Protein AF-A0A7V1RHG4-F1 (afdb_monomer)

Radius of gyration: 26.97 Å; Cα contacts (8 Å, |Δi|>4): 291; chains: 1; bounding box: 39×42×122 Å

Structure (mmCIF, N/CA/C/O backbone):
data_AF-A0A7V1RHG4-F1
#
_entry.id   AF-A0A7V1RHG4-F1
#
loop_
_atom_site.group_PDB
_atom_site.id
_atom_site.type_symbol
_atom_site.label_atom_id
_atom_site.label_alt_id
_atom_site.label_comp_id
_atom_site.label_asym_id
_atom_site.label_entity_id
_atom_site.label_seq_id
_atom_site.pdbx_PDB_ins_code
_atom_site.Cartn_x
_atom_site.Cartn_y
_atom_site.Cartn_z
_atom_site.occupancy
_atom_site.B_iso_or_equiv
_atom_site.auth_seq_i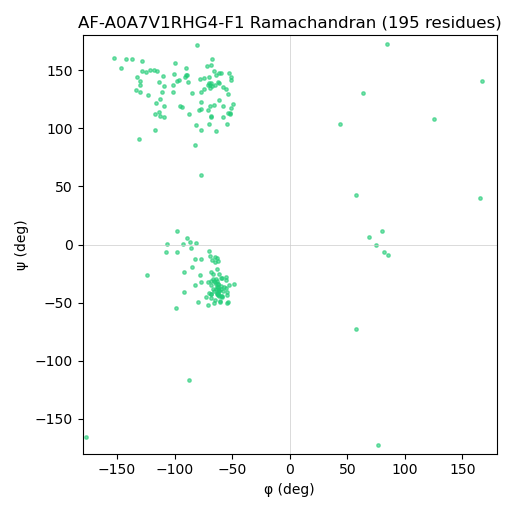d
_atom_site.auth_comp_id
_atom_site.auth_asym_id
_atom_site.auth_atom_id
_atom_site.pdbx_PDB_model_num
ATOM 1 N N . MET A 1 1 ? 8.354 -20.050 92.921 1.00 41.84 1 MET A N 1
ATOM 2 C CA . MET A 1 1 ? 8.168 -21.099 91.895 1.00 41.84 1 MET A CA 1
ATOM 3 C C . MET A 1 1 ? 6.794 -20.861 91.284 1.00 41.84 1 MET A C 1
ATOM 5 O O . MET A 1 1 ? 5.842 -20.834 92.046 1.00 41.84 1 MET A O 1
ATOM 9 N N . GLY A 1 2 ? 6.703 -20.572 89.984 1.00 39.41 2 GLY A N 1
ATOM 10 C CA . GLY A 1 2 ? 5.435 -20.262 89.300 1.00 39.41 2 GLY A CA 1
ATOM 11 C C . GLY A 1 2 ? 5.477 -18.928 88.554 1.00 39.41 2 GLY A C 1
ATOM 12 O O . GLY A 1 2 ? 5.528 -17.870 89.168 1.00 39.41 2 GLY A O 1
ATOM 13 N N . ARG A 1 3 ? 5.521 -19.017 87.226 1.00 34.25 3 ARG A N 1
ATOM 14 C CA . ARG A 1 3 ? 5.658 -17.955 86.223 1.00 34.25 3 ARG A CA 1
ATOM 15 C C . ARG A 1 3 ? 4.318 -17.822 85.472 1.00 34.25 3 ARG A C 1
ATOM 17 O O . ARG A 1 3 ? 3.744 -18.858 85.177 1.00 34.25 3 ARG A O 1
ATOM 24 N N . VAL A 1 4 ? 3.979 -16.577 85.102 1.00 38.91 4 VAL A N 1
ATOM 25 C CA . VAL A 1 4 ? 3.296 -16.091 83.869 1.00 38.91 4 VAL A CA 1
ATOM 26 C C . VAL A 1 4 ? 1.844 -16.549 83.604 1.00 38.91 4 VAL A C 1
ATOM 28 O O . VAL A 1 4 ? 1.560 -17.735 83.622 1.00 38.91 4 VAL A O 1
ATOM 31 N N . GLU A 1 5 ? 0.937 -15.602 83.302 1.00 36.09 5 GLU A N 1
ATOM 32 C CA . GLU A 1 5 ? 0.232 -15.449 81.999 1.00 36.09 5 GLU A CA 1
ATOM 33 C C . GLU A 1 5 ? -0.968 -14.483 82.067 1.00 36.09 5 GLU A C 1
ATOM 35 O O . GLU A 1 5 ? -1.697 -14.448 83.053 1.00 36.09 5 GLU A O 1
ATOM 40 N N . GLY A 1 6 ? -1.149 -13.665 81.015 1.00 33.62 6 GLY A N 1
ATOM 41 C CA . GLY A 1 6 ? -2.275 -12.722 80.926 1.00 33.62 6 GLY A CA 1
ATOM 42 C C . GLY A 1 6 ? -2.221 -11.602 79.871 1.00 33.62 6 GLY A C 1
ATOM 43 O O . GLY A 1 6 ? -2.577 -10.477 80.184 1.00 33.62 6 GLY A O 1
ATOM 44 N N . ILE A 1 7 ? -1.737 -11.901 78.660 1.00 38.59 7 ILE A N 1
ATOM 45 C CA . ILE A 1 7 ? -2.264 -11.478 77.340 1.00 38.59 7 ILE A CA 1
ATOM 46 C C . ILE A 1 7 ? -2.714 -10.003 77.149 1.00 38.59 7 ILE A C 1
ATOM 48 O O . ILE A 1 7 ? -3.848 -9.637 77.444 1.00 38.59 7 ILE A O 1
ATOM 52 N N . TRP A 1 8 ? -1.880 -9.208 76.462 1.00 34.88 8 TRP A N 1
ATOM 53 C CA . TRP A 1 8 ? -2.328 -8.073 75.638 1.00 34.88 8 TRP A CA 1
ATOM 54 C C . TRP A 1 8 ? -2.450 -8.542 74.184 1.00 34.88 8 TRP A C 1
ATOM 56 O O . TRP A 1 8 ? -1.470 -8.985 73.585 1.00 34.88 8 TRP A O 1
ATOM 66 N N . GLY A 1 9 ? -3.659 -8.471 73.625 1.00 31.42 9 GLY A N 1
ATOM 67 C CA . GLY A 1 9 ? -3.929 -8.780 72.222 1.00 31.42 9 GLY A CA 1
ATOM 68 C C . GLY A 1 9 ? -3.489 -7.639 71.305 1.00 31.42 9 GLY A C 1
ATOM 69 O O . GLY A 1 9 ? -3.956 -6.512 71.449 1.00 31.42 9 GLY A O 1
ATOM 70 N N . ALA A 1 10 ? -2.615 -7.937 70.344 1.00 35.78 10 ALA A N 1
ATOM 71 C CA . ALA A 1 10 ? -2.318 -7.057 69.220 1.00 35.78 10 ALA A CA 1
ATOM 72 C C . ALA A 1 10 ? -3.207 -7.447 68.029 1.00 35.78 10 ALA A C 1
ATOM 74 O O . ALA A 1 10 ? -3.130 -8.567 67.525 1.00 35.78 10 ALA A O 1
ATOM 75 N N . ALA A 1 11 ? -4.057 -6.523 67.584 1.00 36.50 11 ALA A N 1
ATOM 76 C CA . ALA A 1 11 ? -4.809 -6.652 66.343 1.00 36.50 11 ALA A CA 1
ATOM 77 C C . ALA A 1 11 ? -3.881 -6.357 65.154 1.00 36.50 11 ALA A C 1
ATOM 79 O O . ALA A 1 11 ? -3.382 -5.241 65.010 1.00 36.50 11 ALA A O 1
ATOM 80 N N . ALA A 1 12 ? -3.648 -7.352 64.298 1.00 37.41 12 ALA A N 1
ATOM 81 C CA . ALA A 1 12 ? -2.968 -7.165 63.023 1.00 37.41 12 ALA A CA 1
ATOM 82 C C . ALA A 1 12 ? -4.000 -6.791 61.948 1.00 37.41 12 ALA A C 1
ATOM 84 O O . ALA A 1 12 ? -4.838 -7.606 61.566 1.00 37.41 12 ALA A O 1
ATOM 85 N N . VAL A 1 13 ? -3.933 -5.556 61.450 1.00 39.78 13 VAL A N 1
ATOM 86 C CA . VAL A 1 13 ? -4.632 -5.146 60.227 1.00 39.78 13 VAL A CA 1
ATOM 87 C C . VAL A 1 13 ? -3.783 -5.603 59.044 1.00 39.78 13 VAL A C 1
ATOM 89 O O . VAL A 1 13 ? -2.762 -4.997 58.726 1.00 39.78 13 VAL A O 1
ATOM 92 N N . LEU A 1 14 ? -4.191 -6.695 58.398 1.00 41.19 14 LEU A N 1
ATOM 93 C CA . LEU A 1 14 ? -3.640 -7.110 57.111 1.00 41.19 14 LEU A CA 1
ATOM 94 C C . LEU A 1 14 ? -4.253 -6.233 56.014 1.00 41.19 14 LEU A C 1
ATOM 96 O O . LEU A 1 14 ? -5.375 -6.458 55.566 1.00 41.19 14 LEU A O 1
ATOM 100 N N . GLY A 1 15 ? -3.508 -5.212 55.595 1.00 35.25 15 GLY A N 1
ATOM 101 C CA . GLY A 1 15 ? -3.798 -4.468 54.376 1.00 35.25 15 GLY A CA 1
ATOM 102 C C . GLY A 1 15 ? -3.563 -5.360 53.160 1.00 35.25 15 GLY A C 1
ATOM 103 O O . GLY A 1 15 ? -2.423 -5.703 52.849 1.00 35.25 15 GLY A O 1
ATOM 104 N N . ALA A 1 16 ? -4.635 -5.740 52.468 1.00 44.78 16 ALA A N 1
ATOM 105 C CA . ALA A 1 16 ? -4.535 -6.364 51.159 1.00 44.78 16 ALA A CA 1
ATOM 106 C C . ALA A 1 16 ? -4.064 -5.307 50.149 1.00 44.78 16 ALA A C 1
ATOM 108 O O . ALA A 1 16 ? -4.826 -4.436 49.731 1.00 44.78 16 ALA A O 1
ATOM 109 N N . VAL A 1 17 ? -2.788 -5.372 49.772 1.00 42.25 17 VAL A N 1
ATOM 110 C CA . VAL A 1 17 ? -2.271 -4.650 48.610 1.00 42.25 17 VAL A CA 1
ATOM 111 C C . VAL A 1 17 ? -2.898 -5.302 47.383 1.00 42.25 17 VAL A C 1
ATOM 113 O O . VAL A 1 17 ? -2.588 -6.447 47.055 1.00 42.25 17 VAL A O 1
ATOM 116 N N . ALA A 1 18 ? -3.807 -4.589 46.718 1.00 43.75 18 ALA A N 1
ATOM 117 C CA . ALA A 1 18 ? -4.283 -4.975 45.401 1.00 43.75 18 ALA A CA 1
ATOM 118 C C . ALA A 1 18 ? -3.091 -4.911 44.437 1.00 43.75 18 ALA A C 1
ATOM 120 O O . ALA A 1 18 ? -2.701 -3.840 43.972 1.00 43.75 18 ALA A O 1
ATOM 121 N N . ALA A 1 19 ? -2.471 -6.066 44.189 1.00 46.62 19 ALA A N 1
ATOM 122 C CA . ALA A 1 19 ? -1.502 -6.223 43.123 1.00 46.62 19 ALA A CA 1
ATOM 123 C C . ALA A 1 19 ? -2.196 -5.842 41.812 1.00 46.62 19 ALA A C 1
ATOM 125 O O . ALA A 1 19 ? -3.221 -6.423 41.448 1.00 46.62 19 ALA A O 1
ATOM 126 N N . GLY A 1 20 ? -1.658 -4.813 41.157 1.00 38.66 20 GLY A N 1
ATOM 127 C CA . GLY A 1 20 ? -2.154 -4.300 39.894 1.00 38.66 20 GLY A CA 1
ATOM 128 C C . GLY A 1 20 ? -2.347 -5.437 38.903 1.00 38.66 20 GLY A C 1
ATOM 129 O O . GLY A 1 20 ? -1.404 -6.158 38.574 1.00 38.66 20 GLY A O 1
ATOM 130 N N . GLY A 1 21 ? -3.585 -5.588 38.436 1.00 37.16 21 GLY A N 1
ATOM 131 C CA . GLY A 1 21 ? -3.875 -6.424 37.289 1.00 37.16 21 GLY A CA 1
ATOM 132 C C . GLY A 1 21 ? -3.060 -5.897 36.120 1.00 37.16 21 GLY A C 1
ATOM 133 O O . GLY A 1 21 ? -3.322 -4.807 35.612 1.00 37.16 21 GLY A O 1
ATOM 134 N N . VAL A 1 22 ? -2.056 -6.667 35.708 1.00 43.53 22 VAL A N 1
ATOM 135 C CA . VAL A 1 22 ? -1.475 -6.549 34.376 1.00 43.53 22 VAL A CA 1
ATOM 136 C C . VAL A 1 22 ? -2.664 -6.628 33.431 1.00 43.53 22 VAL A C 1
ATOM 138 O O . VAL A 1 22 ? -3.355 -7.647 33.407 1.00 43.53 22 VAL A O 1
ATOM 141 N N . ALA A 1 23 ? -2.966 -5.529 32.738 1.00 45.75 23 ALA A N 1
ATOM 142 C CA . ALA A 1 23 ? -3.997 -5.518 31.719 1.00 45.75 23 ALA A CA 1
ATOM 143 C C . ALA A 1 23 ? -3.649 -6.639 30.741 1.00 45.75 23 ALA A C 1
ATOM 145 O O . ALA A 1 23 ? -2.693 -6.520 29.973 1.00 45.75 23 ALA A O 1
ATOM 146 N N . ALA A 1 24 ? -4.375 -7.756 30.828 1.00 47.25 24 ALA A N 1
ATOM 147 C CA . ALA A 1 24 ? -4.327 -8.798 29.826 1.00 47.25 24 ALA A CA 1
ATOM 148 C C . ALA A 1 24 ? -4.572 -8.078 28.503 1.00 47.25 24 ALA A C 1
ATOM 150 O O . ALA A 1 24 ? -5.625 -7.458 28.329 1.00 47.25 24 ALA A O 1
ATOM 151 N N . GLY A 1 25 ? -3.545 -8.031 27.648 1.00 50.19 25 GLY A N 1
ATOM 152 C CA . GLY A 1 25 ? -3.617 -7.303 26.391 1.00 50.19 25 GLY A CA 1
ATOM 153 C C . GLY A 1 25 ? -4.879 -7.758 25.681 1.00 50.19 25 GLY A C 1
ATOM 154 O O . GLY A 1 25 ? -5.025 -8.953 25.430 1.00 50.19 25 GLY A O 1
ATOM 155 N N . ARG A 1 26 ? -5.828 -6.839 25.456 1.00 62.81 26 ARG A N 1
ATOM 156 C CA . ARG A 1 26 ? -7.057 -7.170 24.735 1.00 62.81 26 ARG A CA 1
ATOM 157 C C . ARG A 1 26 ? -6.628 -7.796 23.417 1.00 62.81 26 ARG A C 1
ATOM 159 O O . ARG A 1 26 ? -5.981 -7.135 22.607 1.00 62.81 26 ARG A O 1
ATOM 166 N N . GLN A 1 27 ? -6.926 -9.080 23.264 1.00 76.44 27 GLN A N 1
ATOM 167 C CA . GLN A 1 27 ? -6.668 -9.793 22.030 1.00 76.44 27 GLN A CA 1
ATOM 168 C C . GLN A 1 27 ? -7.424 -9.074 20.911 1.00 76.44 27 GLN A C 1
ATOM 170 O O . GLN A 1 27 ? -8.569 -8.656 21.101 1.00 76.44 27 GLN A O 1
ATOM 175 N N . GLU A 1 28 ? -6.755 -8.880 19.777 1.00 88.44 28 GLU A N 1
ATOM 176 C CA . GLU A 1 28 ? -7.368 -8.276 18.600 1.00 88.44 28 GLU A CA 1
ATOM 177 C C . GLU A 1 28 ? -8.632 -9.057 18.207 1.00 88.44 28 GLU A C 1
ATOM 179 O O . GLU A 1 28 ? -8.627 -10.291 18.179 1.00 88.44 28 GLU A O 1
ATOM 184 N N . LEU A 1 29 ? -9.723 -8.339 17.921 1.00 92.81 29 LEU A N 1
ATOM 185 C CA . LEU A 1 29 ? -10.954 -8.959 17.438 1.00 92.81 29 LEU A CA 1
ATOM 186 C C . LEU A 1 29 ? -10.712 -9.586 16.052 1.00 92.81 29 LEU A C 1
ATOM 188 O O . LEU A 1 29 ? -10.121 -8.923 15.192 1.00 92.81 29 LEU A O 1
ATOM 192 N N . PRO A 1 30 ? -11.218 -10.807 15.785 1.00 94.00 30 PRO A N 1
ATOM 193 C CA . PRO A 1 30 ? -11.166 -11.397 14.448 1.00 94.00 30 PRO A CA 1
ATOM 194 C C . PRO A 1 30 ? -11.710 -10.439 13.381 1.00 94.00 30 PRO A C 1
ATOM 196 O O . PRO A 1 30 ? -12.659 -9.692 13.646 1.00 94.00 30 PRO A O 1
ATOM 199 N N . LEU A 1 31 ? -11.122 -10.450 12.180 1.00 94.38 31 LEU A N 1
ATOM 200 C CA . LEU A 1 31 ? -11.499 -9.542 11.087 1.00 94.38 31 LEU A CA 1
ATOM 201 C C . LEU A 1 31 ? -12.999 -9.612 10.779 1.00 94.38 31 LEU A C 1
ATOM 203 O O . LEU A 1 31 ? -13.648 -8.581 10.622 1.00 94.38 31 LEU A O 1
ATOM 207 N N . GLU A 1 32 ? -13.575 -10.808 10.788 1.00 94.94 32 GLU A N 1
ATOM 208 C CA . GLU A 1 32 ? -14.990 -11.050 10.506 1.00 94.94 32 GLU A CA 1
ATOM 209 C C . GLU A 1 32 ? -15.886 -10.344 11.528 1.00 94.94 32 GLU A C 1
ATOM 211 O O . GLU A 1 32 ? -16.903 -9.756 11.165 1.00 94.94 32 GLU A O 1
ATOM 216 N N . ARG A 1 33 ? -15.487 -10.339 12.810 1.00 94.25 33 ARG A N 1
ATOM 217 C CA . ARG A 1 33 ? -16.195 -9.608 13.873 1.00 94.25 33 ARG A CA 1
ATOM 218 C C . ARG A 1 33 ? -16.033 -8.104 13.710 1.00 94.25 33 ARG A C 1
ATOM 220 O O . ARG A 1 33 ? -17.015 -7.383 13.862 1.00 94.25 33 ARG A O 1
ATOM 227 N N . ARG A 1 34 ? -14.829 -7.629 13.368 1.00 93.69 34 ARG A N 1
ATOM 228 C CA . ARG A 1 34 ? -14.591 -6.200 13.100 1.00 93.69 34 ARG A CA 1
ATOM 229 C C . ARG A 1 34 ? -15.458 -5.696 11.951 1.00 93.69 34 ARG A C 1
ATOM 231 O O . ARG A 1 34 ? -15.989 -4.601 12.055 1.00 93.69 34 ARG A O 1
ATOM 238 N N . ILE A 1 35 ? -15.655 -6.499 10.906 1.00 92.56 35 ILE A N 1
ATOM 239 C CA . ILE A 1 35 ? -16.539 -6.172 9.780 1.00 92.56 35 ILE A CA 1
ATOM 240 C C . ILE A 1 35 ? -18.015 -6.230 10.201 1.00 92.56 35 ILE A C 1
ATOM 242 O O . ILE A 1 35 ? -18.745 -5.265 9.985 1.00 92.56 35 ILE A O 1
ATOM 246 N N . ALA A 1 36 ? -18.455 -7.332 10.814 1.00 91.50 36 ALA A N 1
ATOM 247 C CA . ALA A 1 36 ? -19.866 -7.569 11.131 1.00 91.50 36 ALA A CA 1
ATOM 248 C C . ALA A 1 36 ? -20.436 -6.612 12.188 1.00 91.50 36 ALA A C 1
ATOM 250 O O . ALA A 1 36 ? -21.629 -6.324 12.178 1.00 91.50 36 ALA A O 1
ATOM 251 N N . GLU A 1 37 ? -19.604 -6.126 13.109 1.00 89.62 37 GLU A N 1
ATOM 252 C CA . GLU A 1 37 ? -20.032 -5.220 14.180 1.00 89.62 37 GLU A CA 1
ATOM 253 C C . GLU A 1 37 ? -19.964 -3.730 13.807 1.00 89.62 37 GLU A C 1
ATOM 255 O O . GLU A 1 37 ? -20.177 -2.876 14.671 1.00 89.62 37 GLU A O 1
ATOM 260 N N . ARG A 1 38 ? -19.644 -3.380 12.555 1.00 85.19 38 ARG A N 1
ATOM 261 C CA . ARG A 1 38 ? -19.645 -1.976 12.121 1.00 85.19 38 ARG A CA 1
ATOM 262 C C . ARG A 1 38 ? -21.061 -1.423 12.070 1.00 85.19 38 ARG A C 1
ATOM 264 O O . ARG A 1 38 ? -21.984 -2.058 11.567 1.00 85.19 38 ARG A O 1
ATOM 271 N N . THR A 1 39 ? -21.214 -0.197 12.554 1.00 82.62 39 THR A N 1
ATOM 272 C CA . THR A 1 39 ? -22.473 0.550 12.506 1.00 82.62 39 THR A CA 1
ATOM 273 C C . THR A 1 39 ? -22.457 1.559 11.364 1.00 82.62 39 THR A C 1
ATOM 275 O O . THR A 1 39 ? -21.414 2.133 11.060 1.00 82.62 39 THR A O 1
ATOM 278 N N . PHE A 1 40 ? -23.614 1.805 10.748 1.00 80.31 40 PHE A N 1
ATOM 279 C CA . PHE A 1 40 ? -23.769 2.857 9.742 1.00 80.31 40 PHE A CA 1
ATOM 280 C C . PHE A 1 40 ? -24.201 4.191 10.388 1.00 80.31 40 PHE A C 1
ATOM 282 O O . PHE A 1 40 ? -25.004 4.167 11.323 1.00 80.31 40 PHE A O 1
ATOM 289 N N . PRO A 1 41 ? -23.728 5.346 9.879 1.00 86.19 41 PRO A N 1
ATOM 290 C CA . PRO A 1 41 ? -22.774 5.482 8.779 1.00 86.19 41 PRO A CA 1
ATOM 291 C C . PRO A 1 41 ? -21.351 5.118 9.216 1.00 86.19 41 PRO A C 1
ATOM 293 O O . PRO A 1 41 ? -20.937 5.430 10.328 1.00 86.19 41 PRO A O 1
ATOM 296 N N . SER A 1 42 ? -20.609 4.483 8.312 1.00 89.56 42 SER A N 1
ATOM 297 C CA . SER A 1 42 ? -19.213 4.130 8.541 1.00 89.56 42 SER A CA 1
ATOM 298 C C . SER A 1 42 ? -18.296 5.115 7.824 1.00 89.56 42 SER A C 1
ATOM 300 O O . SER A 1 42 ? -18.568 5.496 6.684 1.00 89.56 42 SER A O 1
ATOM 302 N N . VAL A 1 43 ? -17.224 5.540 8.490 1.00 91.94 43 VAL A N 1
ATOM 303 C CA . VAL A 1 43 ? -16.336 6.600 7.988 1.00 91.94 43 VAL A CA 1
ATOM 304 C C . VAL A 1 43 ? -15.001 5.997 7.567 1.00 91.94 43 VAL A C 1
ATOM 306 O O . VAL A 1 43 ? -14.447 5.155 8.279 1.00 91.94 43 VAL A O 1
ATOM 309 N N . PHE A 1 44 ? -14.474 6.421 6.416 1.00 94.19 44 PHE A N 1
ATOM 310 C CA . PHE A 1 44 ? -13.192 5.944 5.901 1.00 94.19 44 PHE A CA 1
ATOM 311 C C . PHE A 1 44 ? -12.181 7.070 5.686 1.00 94.19 44 PHE A C 1
ATOM 313 O O . PHE A 1 44 ? -12.557 8.202 5.388 1.00 94.19 44 PHE A O 1
ATOM 320 N N . GLN A 1 45 ? -10.898 6.735 5.824 1.00 95.12 45 GLN A N 1
ATOM 321 C CA . GLN A 1 45 ?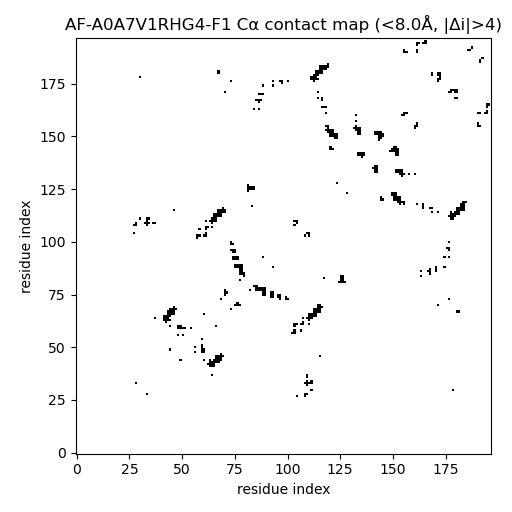 -9.782 7.570 5.386 1.00 95.12 45 GLN A CA 1
ATOM 322 C C . GLN A 1 45 ? -9.234 7.040 4.061 1.00 95.12 45 GLN A C 1
ATOM 324 O O . GLN A 1 45 ? -8.932 5.849 3.945 1.00 95.12 45 GLN A O 1
ATOM 329 N N . ALA A 1 46 ? -9.062 7.939 3.094 1.00 93.69 46 ALA A N 1
ATOM 330 C CA . ALA A 1 46 ? -8.617 7.615 1.748 1.00 93.69 46 ALA A CA 1
ATOM 331 C C . ALA A 1 46 ? -7.274 8.270 1.434 1.00 93.69 46 ALA A C 1
ATOM 333 O O . ALA A 1 46 ? -7.2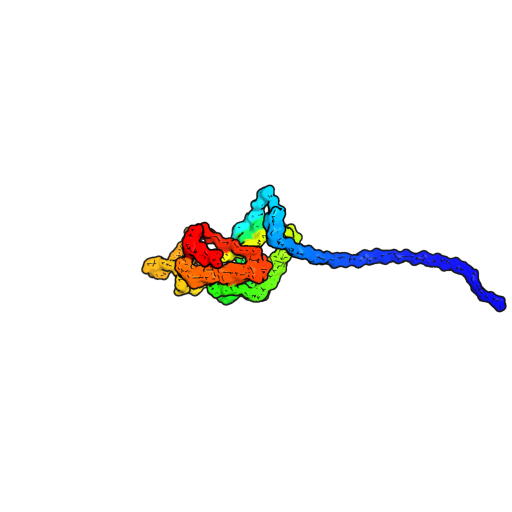13 9.494 1.308 1.00 93.69 46 ALA A O 1
ATOM 334 N N . TRP A 1 47 ? -6.222 7.459 1.287 1.00 90.94 47 TRP A N 1
ATOM 335 C CA . TRP A 1 47 ? -4.843 7.860 0.974 1.00 90.94 47 TRP A CA 1
ATOM 336 C C . TRP A 1 47 ? -4.237 8.848 1.982 1.00 90.94 47 TRP A C 1
ATOM 338 O O . TRP A 1 47 ? -3.393 8.486 2.795 1.00 90.94 47 TRP A O 1
ATOM 348 N N . ASN A 1 48 ? -4.672 10.104 1.962 1.00 90.31 48 ASN A N 1
ATOM 349 C CA . ASN A 1 48 ? -4.139 11.175 2.786 1.00 90.31 48 ASN A CA 1
ATOM 350 C C . ASN A 1 48 ? -4.850 11.255 4.147 1.00 90.31 48 ASN A C 1
ATOM 352 O O . ASN A 1 48 ? -6.075 11.130 4.217 1.00 90.31 48 ASN A O 1
ATOM 356 N N . PRO A 1 49 ? -4.109 11.507 5.240 1.00 90.25 49 PRO A N 1
ATOM 357 C CA . PRO A 1 49 ? -4.708 11.656 6.555 1.00 90.25 49 PRO A CA 1
ATOM 358 C C . PRO A 1 49 ? -5.511 12.952 6.664 1.00 90.25 49 PRO A C 1
ATOM 360 O O . PRO A 1 49 ? -5.106 14.002 6.151 1.00 90.25 49 PRO A O 1
ATOM 363 N N . ALA A 1 50 ? -6.618 12.893 7.405 1.00 90.69 50 ALA A N 1
ATOM 364 C CA . ALA A 1 50 ? -7.305 14.099 7.845 1.00 90.69 50 ALA A CA 1
ATOM 365 C C . ALA A 1 50 ? -6.372 14.942 8.734 1.00 90.69 50 ALA A C 1
ATOM 367 O O . ALA A 1 50 ? -5.534 14.415 9.467 1.00 90.69 50 ALA A O 1
ATOM 368 N N . ARG A 1 51 ? -6.511 16.269 8.679 1.00 89.81 51 ARG A N 1
ATOM 369 C CA . ARG A 1 51 ? -5.728 17.193 9.510 1.00 89.81 51 ARG A CA 1
ATOM 370 C C . ARG A 1 51 ? -6.647 17.889 10.496 1.00 89.81 51 ARG A C 1
ATOM 372 O O . ARG A 1 51 ? -7.458 18.723 10.105 1.00 89.81 51 ARG A O 1
ATOM 379 N N . VAL A 1 52 ? -6.497 17.552 11.772 1.00 93.38 52 VAL A N 1
ATOM 380 C CA . VAL A 1 52 ? -7.232 18.184 12.870 1.00 93.38 52 VAL A CA 1
ATOM 381 C C . VAL A 1 52 ? -6.218 18.941 13.732 1.00 93.38 52 VAL A C 1
ATOM 383 O O . VAL A 1 52 ? -5.346 18.299 14.321 1.00 93.38 52 VAL A O 1
ATOM 386 N N . PRO A 1 53 ? -6.271 20.286 13.790 1.00 94.81 53 PRO A N 1
ATOM 387 C CA . PRO A 1 53 ? -5.323 21.075 14.572 1.00 94.81 53 PRO A CA 1
ATOM 388 C C . PRO A 1 53 ? -5.245 20.610 16.031 1.00 94.81 53 PRO A C 1
ATOM 390 O O . PRO A 1 53 ? -6.268 20.459 16.694 1.00 94.81 53 PRO A O 1
ATOM 393 N N . GLY A 1 54 ? -4.025 20.378 16.521 1.00 94.25 54 GLY A N 1
ATOM 394 C CA . GLY A 1 54 ? -3.769 19.959 17.902 1.00 94.25 54 GLY A CA 1
ATOM 395 C C . GLY A 1 54 ? -4.099 18.497 18.229 1.00 94.25 54 GLY A C 1
ATOM 396 O O . GLY A 1 54 ? -3.878 18.089 19.365 1.00 94.25 54 GLY A O 1
ATOM 397 N N . ALA A 1 55 ? -4.602 17.707 17.275 1.00 94.75 55 ALA A N 1
ATOM 398 C CA . ALA A 1 55 ? -4.857 16.285 17.483 1.00 94.75 55 ALA A CA 1
ATOM 399 C C . ALA A 1 55 ? -3.638 15.431 17.110 1.00 94.75 55 ALA A C 1
ATOM 401 O O . ALA A 1 55 ? -2.921 15.729 16.152 1.00 94.75 55 ALA A O 1
ATOM 402 N N . ASP A 1 56 ? -3.445 14.338 17.844 1.00 94.62 56 ASP A N 1
ATOM 403 C CA . ASP A 1 56 ? -2.465 13.316 17.499 1.00 94.62 56 ASP A CA 1
ATOM 404 C C . ASP A 1 56 ? -2.883 12.565 16.220 1.00 94.62 56 ASP A C 1
ATOM 406 O O . ASP A 1 56 ? -4.058 12.253 16.014 1.00 94.62 56 ASP A O 1
ATOM 410 N N . ALA A 1 57 ? -1.922 12.276 15.340 1.00 92.81 57 ALA A N 1
ATOM 411 C CA . ALA A 1 57 ? -2.203 11.664 14.040 1.00 92.81 57 ALA A CA 1
ATOM 412 C C . ALA A 1 57 ? -2.805 10.254 14.166 1.00 92.81 57 ALA A C 1
ATOM 414 O O . ALA A 1 57 ? -3.656 9.873 13.358 1.00 92.81 57 ALA A O 1
ATOM 415 N N . LEU A 1 58 ? -2.399 9.498 15.191 1.00 94.50 58 LEU A N 1
ATOM 416 C CA . LEU A 1 58 ? -2.918 8.163 15.461 1.00 94.50 58 LEU A CA 1
ATOM 417 C C . LEU A 1 58 ? -4.378 8.239 15.914 1.00 94.50 58 LEU A C 1
ATOM 419 O O . LEU A 1 58 ? -5.211 7.467 15.441 1.00 94.50 58 LEU A O 1
ATOM 423 N N . ASP A 1 59 ? -4.701 9.204 16.779 1.00 95.75 59 ASP A N 1
ATOM 424 C CA . ASP A 1 59 ? -6.078 9.464 17.210 1.00 95.75 59 ASP A CA 1
ATOM 425 C C . ASP A 1 59 ? -6.961 9.910 16.042 1.00 95.75 59 ASP A C 1
ATOM 427 O O . ASP A 1 59 ? -8.121 9.512 15.960 1.00 95.75 59 ASP A O 1
ATOM 431 N N . VAL A 1 60 ? -6.434 10.725 15.123 1.00 95.94 60 VAL A N 1
ATOM 432 C CA . VAL A 1 60 ? -7.174 11.152 13.928 1.00 95.94 60 VAL A CA 1
ATOM 433 C C . VAL A 1 60 ? -7.468 9.966 13.015 1.00 95.94 60 VAL A C 1
ATOM 435 O O . VAL A 1 60 ? -8.613 9.790 12.602 1.00 95.94 60 VAL A O 1
ATOM 438 N N . MET A 1 61 ? -6.473 9.127 12.729 1.00 96.00 61 MET A N 1
ATOM 439 C CA . MET A 1 61 ? -6.663 7.949 11.887 1.00 96.00 61 MET A CA 1
ATOM 440 C C . MET A 1 61 ? -7.639 6.951 12.529 1.00 96.00 61 MET A C 1
ATOM 442 O O . MET A 1 61 ? -8.539 6.466 11.846 1.00 96.00 61 MET A O 1
ATOM 446 N N . ALA A 1 62 ? -7.543 6.727 13.844 1.00 95.81 62 ALA A N 1
ATOM 447 C CA . ALA A 1 62 ? -8.408 5.803 14.580 1.00 95.81 62 ALA A CA 1
ATOM 448 C C . ALA A 1 62 ? -9.897 6.205 14.612 1.00 95.81 62 ALA A C 1
ATOM 450 O O . ALA A 1 62 ? -10.742 5.366 14.915 1.00 95.81 62 ALA A O 1
ATOM 451 N N . ARG A 1 63 ? -10.255 7.450 14.263 1.00 94.44 63 ARG A N 1
ATOM 452 C CA . ARG A 1 63 ? -11.666 7.871 14.116 1.00 94.44 63 ARG A CA 1
ATOM 453 C C . ARG A 1 63 ? -12.382 7.215 12.934 1.00 94.44 63 ARG A C 1
ATOM 455 O O . ARG A 1 63 ? -13.601 7.320 12.848 1.00 94.44 63 ARG A O 1
ATOM 462 N N . HIS A 1 64 ? -11.645 6.583 12.027 1.00 95.50 64 HIS A N 1
ATOM 463 C CA . HIS A 1 64 ? -12.192 5.932 10.845 1.00 95.50 64 HIS A CA 1
ATOM 464 C C . HIS A 1 64 ? -12.346 4.435 11.101 1.00 95.50 64 HIS A C 1
ATOM 466 O O . HIS A 1 64 ? -11.472 3.799 11.687 1.00 95.50 64 HIS A O 1
ATOM 472 N N . ASP A 1 65 ? -13.435 3.854 10.614 1.00 95.44 65 ASP A N 1
ATOM 473 C CA . ASP A 1 65 ? -13.656 2.411 10.678 1.00 95.44 65 ASP A CA 1
ATOM 474 C C . ASP A 1 65 ? -12.851 1.675 9.599 1.00 95.44 65 ASP A C 1
ATOM 476 O O . ASP A 1 65 ? -12.548 0.491 9.725 1.00 95.44 65 ASP A O 1
ATOM 480 N N . LEU A 1 66 ? -12.542 2.350 8.492 1.00 95.69 66 LEU A N 1
ATOM 481 C CA . LEU A 1 66 ? -11.721 1.841 7.396 1.00 95.69 66 LEU A CA 1
ATOM 482 C C . LEU A 1 66 ? -10.635 2.861 7.064 1.00 95.69 66 LEU A C 1
ATOM 484 O O . LEU A 1 66 ? -10.919 4.048 6.941 1.00 95.69 66 LEU A O 1
ATOM 488 N N . ALA A 1 67 ? -9.411 2.408 6.838 1.00 96.62 67 ALA A N 1
ATOM 489 C CA . ALA A 1 67 ? -8.412 3.228 6.170 1.00 96.62 67 ALA A CA 1
ATOM 490 C C . ALA A 1 67 ? -7.705 2.418 5.094 1.00 96.62 67 ALA A C 1
ATOM 492 O O . ALA A 1 67 ? -7.261 1.302 5.357 1.00 96.62 67 ALA A O 1
ATOM 493 N N . PHE A 1 68 ? -7.574 3.001 3.907 1.00 96.06 68 PHE A N 1
ATOM 494 C CA . PHE A 1 68 ? -6.645 2.515 2.896 1.00 96.06 68 PHE A CA 1
ATOM 495 C C . PHE A 1 68 ? -5.539 3.543 2.690 1.00 96.06 68 PHE A C 1
ATOM 497 O O . PHE A 1 68 ? -5.794 4.729 2.468 1.00 96.06 68 PHE A O 1
ATOM 504 N N . VAL A 1 69 ? -4.302 3.082 2.838 1.00 96.00 69 VAL A N 1
ATOM 505 C CA . VAL A 1 69 ? -3.105 3.926 2.917 1.00 96.00 69 VAL A CA 1
ATOM 506 C C . VAL A 1 69 ? -1.952 3.264 2.180 1.00 96.00 69 VAL A C 1
ATOM 508 O O . VAL A 1 69 ? -1.950 2.044 1.992 1.00 96.00 69 VAL A O 1
ATOM 511 N N . SER A 1 70 ? -0.946 4.046 1.794 1.00 95.25 70 SER A N 1
ATOM 512 C CA . SER A 1 70 ? 0.300 3.453 1.312 1.00 95.25 70 SER A CA 1
ATOM 513 C C . SER A 1 70 ? 0.992 2.691 2.458 1.00 95.25 70 SER A C 1
ATOM 515 O O . SER A 1 70 ? 0.869 3.090 3.627 1.00 95.25 70 SER A O 1
ATOM 517 N N . PRO A 1 71 ? 1.740 1.608 2.177 1.00 96.62 71 PRO A N 1
ATOM 518 C CA . PRO A 1 71 ? 2.456 0.860 3.210 1.00 96.62 71 PRO A CA 1
ATOM 519 C C . PRO A 1 71 ? 3.359 1.719 4.110 1.00 96.62 71 PRO A C 1
ATOM 521 O O . PRO A 1 71 ? 3.450 1.494 5.321 1.00 96.62 71 PRO A O 1
ATOM 524 N N . GLU A 1 72 ? 3.969 2.753 3.536 1.00 94.94 72 GLU A N 1
ATOM 525 C CA . GLU A 1 72 ? 4.886 3.670 4.210 1.00 94.94 72 GLU A CA 1
ATOM 526 C C . GLU A 1 72 ? 4.199 4.500 5.296 1.00 94.94 72 GLU A C 1
ATOM 528 O O . GLU A 1 72 ? 4.821 4.794 6.317 1.00 94.94 72 GLU A O 1
ATOM 533 N N . GLN A 1 73 ? 2.911 4.825 5.140 1.00 94.75 73 GLN A N 1
ATOM 534 C CA . GLN A 1 73 ? 2.143 5.541 6.167 1.00 94.75 73 GLN A CA 1
ATOM 535 C C . GLN A 1 73 ? 1.944 4.701 7.435 1.00 94.75 73 GLN A C 1
ATOM 537 O O . GLN A 1 73 ? 1.826 5.249 8.529 1.00 94.75 73 GLN A O 1
ATOM 542 N N . MET A 1 74 ? 1.979 3.373 7.306 1.00 96.44 74 MET A N 1
ATOM 543 C CA . MET A 1 74 ? 2.001 2.448 8.441 1.00 96.44 74 MET A CA 1
ATOM 544 C C . MET A 1 74 ? 3.421 2.182 8.960 1.00 96.44 74 MET A C 1
ATOM 546 O O . MET A 1 74 ? 3.597 1.409 9.897 1.00 96.44 74 MET A O 1
ATOM 550 N N . GLY A 1 75 ? 4.449 2.822 8.395 1.00 95.44 75 GLY A N 1
ATOM 551 C CA . GLY A 1 75 ? 5.851 2.632 8.776 1.00 95.44 75 GLY A CA 1
ATOM 552 C C . GLY A 1 75 ? 6.502 1.379 8.184 1.00 95.44 75 GLY A C 1
ATOM 553 O O . GLY A 1 75 ? 7.608 1.013 8.601 1.00 95.44 75 GLY A O 1
ATOM 554 N N . VAL A 1 76 ? 5.838 0.733 7.221 1.00 97.19 76 VAL A N 1
ATOM 555 C CA . VAL A 1 76 ? 6.328 -0.454 6.514 1.00 97.19 76 VAL A CA 1
ATOM 556 C C . VAL A 1 76 ? 6.972 -0.031 5.198 1.00 97.19 76 VAL A C 1
ATOM 558 O O . VAL A 1 76 ? 6.500 0.885 4.535 1.00 97.19 76 VAL A O 1
ATOM 561 N N . ARG A 1 77 ? 8.073 -0.673 4.811 1.00 97.06 77 ARG A N 1
ATOM 562 C CA . ARG A 1 77 ? 8.870 -0.271 3.651 1.00 97.06 77 ARG A CA 1
ATOM 563 C C . ARG A 1 77 ? 9.128 -1.467 2.749 1.00 97.06 77 ARG A C 1
ATOM 565 O O . ARG A 1 77 ? 9.573 -2.510 3.225 1.00 97.06 77 ARG A O 1
ATOM 572 N N . TRP A 1 78 ? 8.880 -1.302 1.455 1.00 97.62 78 TRP A N 1
ATOM 573 C CA . TRP A 1 78 ? 9.257 -2.273 0.429 1.00 97.62 78 TRP A CA 1
ATOM 574 C C . TRP A 1 78 ? 10.775 -2.508 0.406 1.00 97.62 78 TRP A C 1
ATOM 576 O O . TRP A 1 78 ? 11.562 -1.609 0.720 1.00 97.62 78 TRP A O 1
ATOM 586 N N . GLU A 1 79 ? 11.198 -3.725 0.068 1.00 97.19 79 GLU A N 1
ATOM 587 C CA . GLU A 1 79 ? 12.619 -4.029 -0.123 1.00 97.19 79 GLU A CA 1
ATOM 588 C C . GLU A 1 79 ? 13.185 -3.401 -1.407 1.00 97.19 79 GLU A C 1
ATOM 590 O O . GLU A 1 79 ? 12.479 -3.177 -2.388 1.00 97.19 79 GLU A O 1
ATOM 595 N N . GLY A 1 80 ? 14.495 -3.143 -1.412 1.00 94.69 80 GLY A N 1
ATOM 596 C CA . GLY A 1 80 ? 15.190 -2.558 -2.558 1.00 94.69 80 GLY A CA 1
ATOM 597 C C . GLY A 1 80 ? 14.981 -1.049 -2.728 1.00 94.69 80 GLY A C 1
ATOM 598 O O . GLY A 1 80 ? 14.450 -0.357 -1.862 1.00 94.69 80 GLY A O 1
ATOM 599 N N . THR A 1 81 ? 15.479 -0.523 -3.848 1.00 94.44 81 THR A N 1
ATOM 600 C CA . THR A 1 81 ? 15.449 0.912 -4.187 1.00 94.44 81 THR A CA 1
ATOM 601 C C . THR A 1 81 ? 14.222 1.318 -5.000 1.00 94.44 81 THR A C 1
ATOM 603 O O . THR A 1 81 ? 13.835 2.483 -4.983 1.00 94.44 81 THR A O 1
ATOM 606 N N . HIS A 1 82 ? 13.617 0.361 -5.704 1.00 97.12 82 HIS A N 1
ATOM 607 C CA . HIS A 1 82 ? 12.440 0.538 -6.544 1.00 97.12 82 HIS A CA 1
ATOM 608 C C . HIS A 1 82 ? 11.297 -0.298 -5.967 1.00 97.12 82 HIS A C 1
ATOM 610 O O . HIS A 1 82 ? 11.252 -1.505 -6.217 1.00 97.12 82 HIS A O 1
ATOM 616 N N . PRO A 1 83 ? 10.375 0.311 -5.201 1.00 96.75 83 PRO A N 1
ATOM 617 C CA . PRO A 1 83 ? 9.289 -0.419 -4.554 1.00 96.75 83 PRO A CA 1
ATOM 618 C C . PRO A 1 83 ? 8.427 -1.242 -5.520 1.00 96.75 83 PRO A C 1
ATOM 620 O O . PRO A 1 83 ? 7.919 -2.290 -5.140 1.00 96.75 83 PRO A O 1
ATOM 623 N N . GLY A 1 84 ? 8.322 -0.835 -6.789 1.00 97.06 84 GLY A N 1
ATOM 624 C CA . GLY A 1 84 ? 7.584 -1.564 -7.819 1.00 97.06 84 GLY A CA 1
ATOM 625 C C . GLY A 1 84 ? 8.207 -2.876 -8.280 1.00 97.06 84 GLY A C 1
ATOM 626 O O . GLY A 1 84 ? 7.589 -3.555 -9.090 1.00 97.06 84 GLY A O 1
ATOM 627 N N . LEU A 1 85 ? 9.414 -3.212 -7.815 1.00 97.94 85 LEU A N 1
ATOM 628 C CA . LEU A 1 85 ? 10.064 -4.510 -8.040 1.00 97.94 85 LEU A CA 1
ATOM 629 C C . LEU A 1 85 ? 10.088 -5.384 -6.777 1.00 97.94 85 LEU A C 1
ATOM 631 O O . LEU A 1 85 ? 10.529 -6.534 -6.828 1.00 97.94 85 LEU A O 1
ATOM 635 N N . ALA A 1 86 ? 9.660 -4.850 -5.632 1.00 97.25 86 ALA A N 1
ATOM 636 C CA . ALA A 1 86 ? 9.734 -5.548 -4.360 1.00 97.25 86 ALA A CA 1
ATOM 637 C C . ALA A 1 86 ? 8.671 -6.648 -4.273 1.00 97.25 86 ALA A C 1
ATOM 639 O O . ALA A 1 86 ? 7.502 -6.419 -4.569 1.00 97.25 86 ALA A O 1
ATOM 640 N N . ALA A 1 87 ? 9.056 -7.844 -3.826 1.00 94.44 87 ALA A N 1
ATOM 641 C CA . ALA A 1 87 ? 8.116 -8.934 -3.537 1.00 94.44 87 ALA A CA 1
ATOM 642 C C . ALA A 1 87 ? 7.766 -9.042 -2.040 1.00 94.44 87 ALA A C 1
ATOM 644 O O . ALA A 1 87 ? 6.916 -9.843 -1.660 1.00 94.44 87 ALA A O 1
ATOM 645 N N . SER A 1 88 ? 8.430 -8.247 -1.203 1.00 97.25 88 SER A N 1
ATOM 646 C CA . SER A 1 88 ? 8.400 -8.321 0.256 1.00 97.25 88 SER A CA 1
ATOM 647 C C . SER A 1 88 ? 8.678 -6.955 0.875 1.00 97.25 88 SER A C 1
ATOM 649 O O . SER A 1 88 ? 9.252 -6.056 0.251 1.00 97.25 88 SER A O 1
ATOM 651 N N . PHE A 1 89 ? 8.277 -6.812 2.135 1.00 98.25 89 PHE A N 1
ATOM 652 C CA . PHE A 1 89 ? 8.674 -5.694 2.979 1.00 98.25 89 PHE A CA 1
ATOM 653 C C . PHE A 1 89 ? 9.952 -6.006 3.748 1.00 98.25 89 PHE A C 1
ATOM 655 O O . PHE A 1 89 ? 10.189 -7.152 4.129 1.00 98.25 89 PHE A O 1
ATOM 662 N N . ALA A 1 90 ? 10.719 -4.964 4.064 1.00 97.19 90 ALA A N 1
ATOM 663 C CA . ALA A 1 90 ? 11.874 -5.077 4.938 1.00 97.19 90 ALA A CA 1
ATOM 664 C C . ALA A 1 90 ? 11.422 -5.564 6.335 1.00 97.19 90 ALA A C 1
ATOM 666 O O . ALA A 1 90 ? 10.560 -4.910 6.943 1.00 97.19 90 ALA A O 1
ATOM 667 N N . PRO A 1 91 ? 11.975 -6.668 6.876 1.00 95.19 91 PRO A N 1
ATOM 668 C CA . PRO A 1 91 ? 11.470 -7.287 8.107 1.00 95.19 91 PRO A CA 1
ATOM 669 C C . PRO A 1 91 ? 11.426 -6.352 9.325 1.00 95.19 91 PRO A C 1
ATOM 671 O O . PRO A 1 91 ? 10.479 -6.395 10.111 1.00 95.19 91 PRO A O 1
ATOM 674 N N . ASP A 1 92 ? 12.409 -5.456 9.457 1.00 95.06 92 ASP A N 1
ATOM 675 C CA . ASP A 1 92 ? 12.475 -4.464 10.537 1.00 95.06 92 ASP A CA 1
ATOM 676 C C . ASP A 1 92 ? 11.291 -3.480 10.500 1.00 95.06 92 ASP A C 1
ATOM 678 O O . ASP A 1 92 ? 10.792 -3.038 11.537 1.00 95.06 92 ASP A O 1
ATOM 682 N N . SER A 1 93 ? 10.822 -3.147 9.296 1.00 97.75 93 SER A N 1
ATOM 683 C CA . SER A 1 93 ? 9.708 -2.227 9.080 1.00 97.75 93 SER A CA 1
ATOM 684 C C . SER A 1 93 ? 8.353 -2.875 9.353 1.00 97.75 93 SER A C 1
ATOM 686 O O . SER A 1 93 ? 7.456 -2.217 9.876 1.00 97.75 93 SER A O 1
ATOM 688 N N . VAL A 1 94 ? 8.224 -4.182 9.101 1.00 98.38 94 VAL A N 1
ATOM 689 C CA . VAL A 1 94 ? 7.006 -4.944 9.415 1.00 98.38 94 VAL A CA 1
ATOM 690 C C . VAL A 1 94 ? 6.754 -4.965 10.920 1.00 98.38 94 VAL A C 1
ATOM 692 O O . VAL A 1 94 ? 5.622 -4.754 11.350 1.00 98.38 94 VAL A O 1
ATOM 695 N N . ALA A 1 95 ? 7.797 -5.156 11.735 1.00 96.62 95 ALA A N 1
ATOM 696 C CA . ALA A 1 95 ? 7.669 -5.113 13.192 1.00 96.62 95 ALA A CA 1
ATOM 697 C C . ALA A 1 95 ? 7.124 -3.757 13.676 1.00 96.62 95 ALA A C 1
ATOM 699 O O . ALA A 1 95 ? 6.181 -3.717 14.466 1.00 96.62 95 ALA A O 1
ATOM 700 N N . ARG A 1 96 ? 7.645 -2.645 13.137 1.00 96.19 96 ARG 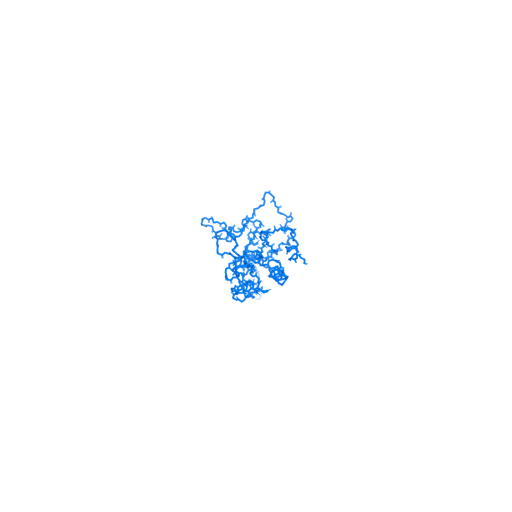A N 1
ATOM 701 C CA . ARG A 1 96 ? 7.129 -1.298 13.436 1.00 96.19 96 ARG A CA 1
ATOM 702 C C . ARG A 1 96 ? 5.681 -1.120 12.983 1.00 96.19 96 ARG A C 1
ATOM 704 O O . ARG A 1 96 ? 4.879 -0.580 13.740 1.00 96.19 96 ARG A O 1
ATOM 711 N N . GLY A 1 97 ? 5.332 -1.607 11.792 1.00 98.00 97 GLY A N 1
ATOM 712 C CA . GLY A 1 97 ? 3.959 -1.539 11.290 1.00 98.00 97 GLY A CA 1
ATOM 713 C C . GLY A 1 97 ? 2.962 -2.307 12.154 1.00 98.00 97 GLY A C 1
ATOM 714 O O . GLY A 1 97 ? 1.854 -1.829 12.384 1.00 98.00 97 GLY A O 1
ATOM 715 N N . ARG A 1 98 ? 3.361 -3.459 12.706 1.00 98.25 98 ARG A N 1
ATOM 716 C CA . ARG A 1 98 ? 2.521 -4.234 13.634 1.00 98.25 98 ARG A CA 1
ATOM 717 C C . ARG A 1 98 ? 2.282 -3.493 14.948 1.00 98.25 98 ARG A C 1
ATOM 719 O O . ARG A 1 98 ? 1.155 -3.486 15.437 1.00 98.25 98 ARG A O 1
ATOM 726 N N . GLU A 1 99 ? 3.296 -2.823 15.491 1.00 97.12 99 GLU A N 1
ATOM 727 C CA . GLU A 1 99 ? 3.112 -1.979 16.679 1.00 97.12 99 GLU A CA 1
ATOM 728 C C . GLU A 1 99 ? 2.225 -0.761 16.383 1.00 97.12 99 GLU A C 1
ATOM 730 O O . GLU A 1 99 ? 1.351 -0.429 17.184 1.00 97.12 99 GLU A O 1
ATOM 735 N N . HIS A 1 100 ? 2.364 -0.145 15.204 1.00 97.31 100 HIS A N 1
ATOM 736 C CA . HIS A 1 100 ? 1.479 0.938 14.766 1.00 97.31 100 HIS A CA 1
ATOM 737 C C . HIS A 1 100 ? 0.020 0.456 14.666 1.00 97.31 100 HIS A C 1
ATOM 739 O O . HIS A 1 100 ? -0.878 1.055 15.261 1.00 97.31 100 HIS A O 1
ATOM 745 N N . ARG A 1 101 ? -0.220 -0.684 14.004 1.00 97.81 101 ARG A N 1
ATOM 746 C CA . ARG A 1 101 ? -1.535 -1.341 13.948 1.00 97.81 101 ARG A CA 1
ATOM 747 C C . ARG A 1 101 ? -2.103 -1.582 15.345 1.00 97.81 101 ARG A C 1
ATOM 749 O O . ARG A 1 101 ? -3.244 -1.220 15.613 1.00 97.81 101 ARG A O 1
ATOM 756 N N . LYS A 1 102 ? -1.318 -2.1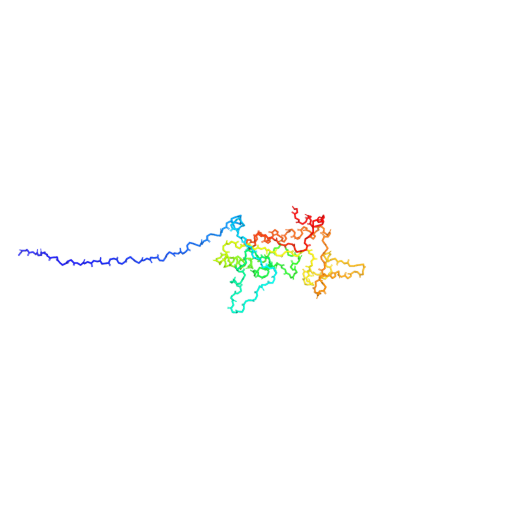64 16.251 1.00 97.44 102 LYS A N 1
ATOM 757 C CA . LYS A 1 102 ? -1.742 -2.423 17.633 1.00 97.44 102 LYS A CA 1
ATOM 758 C C . LYS A 1 102 ? -2.152 -1.134 18.348 1.00 97.44 102 LYS A C 1
ATOM 760 O O . LYS A 1 102 ? -3.154 -1.120 19.062 1.00 97.44 102 LYS A O 1
ATOM 765 N N . ALA A 1 103 ? -1.419 -0.045 18.131 1.00 96.94 103 ALA A N 1
ATOM 766 C CA . ALA A 1 103 ? -1.730 1.253 18.713 1.00 96.94 103 ALA A CA 1
ATOM 767 C C . ALA A 1 103 ? -3.023 1.875 18.141 1.00 96.94 103 ALA A C 1
ATOM 769 O O . ALA A 1 103 ? -3.769 2.505 18.898 1.00 96.94 103 ALA A O 1
ATOM 770 N N . LEU A 1 104 ? -3.323 1.659 16.852 1.00 96.94 104 LEU A N 1
ATOM 771 C CA . LEU A 1 104 ? -4.611 2.016 16.237 1.00 96.94 104 LEU A CA 1
ATOM 772 C C . LEU A 1 104 ? -5.755 1.181 16.815 1.00 96.94 104 LEU A C 1
ATOM 774 O O . LEU A 1 104 ? -6.754 1.735 17.264 1.00 96.94 104 LEU A O 1
ATOM 778 N N . LEU A 1 105 ? -5.601 -0.142 16.867 1.00 96.19 105 LEU A N 1
ATOM 779 C CA . LEU A 1 105 ? -6.654 -1.050 17.330 1.00 96.19 105 LEU A CA 1
ATOM 780 C C . LEU A 1 105 ? -6.942 -0.920 18.829 1.00 96.19 105 LEU A C 1
ATOM 782 O O . LEU A 1 105 ? -8.057 -1.187 19.270 1.00 96.19 105 LEU A O 1
ATOM 786 N N . ALA A 1 106 ? -5.984 -0.434 19.620 1.00 96.12 106 ALA A N 1
ATOM 787 C CA . ALA A 1 106 ? -6.238 -0.045 21.005 1.00 96.12 106 ALA A CA 1
ATOM 788 C C . ALA A 1 106 ? -7.226 1.135 21.123 1.00 96.12 106 ALA A C 1
ATOM 790 O O . ALA A 1 106 ? -7.946 1.224 22.117 1.00 96.12 106 ALA A O 1
ATOM 791 N N . ARG A 1 107 ? -7.272 2.025 20.119 1.00 95.06 107 ARG A N 1
ATOM 792 C CA . ARG A 1 107 ? -8.170 3.196 20.053 1.00 95.06 107 ARG A CA 1
ATOM 793 C C . ARG A 1 107 ? -9.478 2.877 19.341 1.00 95.06 107 ARG A C 1
ATOM 795 O O . ARG A 1 107 ? -10.540 3.284 19.798 1.00 95.06 107 ARG A O 1
ATOM 802 N N . ASN A 1 108 ? -9.396 2.117 18.253 1.00 95.12 108 ASN A N 1
ATOM 803 C CA . ASN A 1 108 ? -10.538 1.627 17.500 1.00 95.12 108 ASN A CA 1
ATOM 804 C C . ASN A 1 108 ? -10.396 0.118 17.235 1.00 95.12 108 ASN A C 1
ATOM 806 O O . ASN A 1 108 ? -9.854 -0.280 16.203 1.00 95.12 108 ASN A O 1
ATOM 810 N N . PRO A 1 109 ? -10.925 -0.737 18.131 1.00 94.62 109 PRO A N 1
ATOM 811 C CA . PRO A 1 109 ? -10.824 -2.194 18.008 1.00 94.62 109 PRO A CA 1
ATOM 812 C C . PRO A 1 109 ? -11.511 -2.788 16.775 1.00 94.62 109 PRO A C 1
ATOM 814 O O . PRO A 1 109 ? -11.337 -3.974 16.502 1.00 94.62 109 PRO A O 1
ATOM 817 N N . ARG A 1 110 ? -12.323 -1.999 16.059 1.00 94.31 110 ARG A N 1
ATOM 818 C CA . ARG A 1 110 ? -13.077 -2.423 14.871 1.00 94.31 110 ARG A CA 1
ATOM 819 C C . ARG A 1 110 ? -12.514 -1.869 13.567 1.00 94.31 110 ARG A C 1
ATOM 821 O O . ARG A 1 110 ? -13.062 -2.159 12.507 1.00 94.31 110 ARG A O 1
ATOM 828 N N . MET A 1 111 ? -11.427 -1.101 13.635 1.00 95.12 111 MET A N 1
ATOM 829 C CA . MET A 1 111 ? -10.802 -0.534 12.451 1.00 95.12 111 MET A CA 1
ATOM 830 C C . MET A 1 111 ? -10.324 -1.643 11.505 1.00 95.12 111 MET A C 1
ATOM 832 O O . MET A 1 111 ? -9.763 -2.652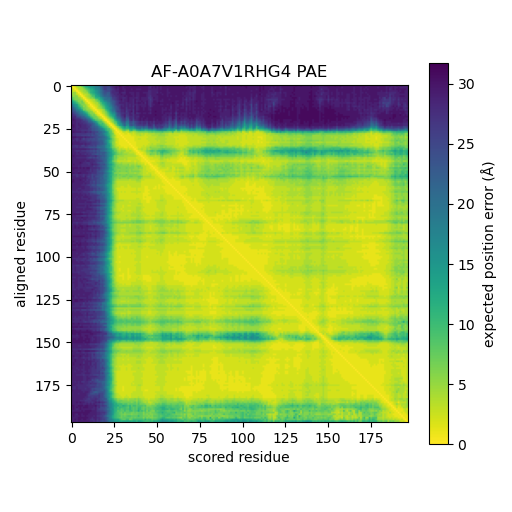 11.941 1.00 95.12 111 MET A O 1
ATOM 836 N N . VAL A 1 112 ? -10.537 -1.434 10.208 1.00 96.81 112 VAL A N 1
ATOM 837 C CA . VAL A 1 112 ? -10.016 -2.257 9.113 1.00 96.81 112 VAL A CA 1
ATOM 838 C C . VAL A 1 112 ? -8.965 -1.450 8.356 1.00 96.81 112 VAL A C 1
ATOM 840 O O . VAL A 1 112 ? -9.196 -0.291 8.006 1.00 96.81 112 VAL A O 1
ATOM 843 N N . LEU A 1 113 ? -7.808 -2.057 8.106 1.00 97.81 113 LEU A N 1
ATOM 844 C CA . LEU A 1 113 ? -6.662 -1.422 7.458 1.00 97.81 113 LEU A CA 1
ATOM 845 C C . LEU A 1 113 ? -6.366 -2.098 6.124 1.00 97.81 113 LEU A C 1
ATOM 847 O O . LEU A 1 113 ? -6.073 -3.288 6.095 1.00 97.81 113 LEU A O 1
ATOM 851 N N . LEU A 1 114 ? -6.378 -1.352 5.026 1.00 98.44 114 LEU A N 1
ATOM 852 C CA . LEU A 1 114 ? -6.025 -1.861 3.702 1.00 98.44 114 LEU A CA 1
ATOM 853 C C . LEU A 1 114 ? -4.737 -1.204 3.202 1.00 98.44 114 LEU A C 1
ATOM 855 O O . LEU A 1 114 ? -4.538 0.001 3.370 1.00 98.44 114 LEU A O 1
ATOM 859 N N . ALA A 1 115 ? -3.874 -1.989 2.564 1.00 98.25 115 ALA A N 1
ATOM 860 C CA . ALA A 1 115 ? -2.727 -1.451 1.841 1.00 98.25 115 ALA A CA 1
ATOM 861 C C . ALA A 1 115 ? -3.139 -1.041 0.424 1.00 98.25 115 ALA A C 1
ATOM 863 O O . ALA A 1 115 ? -3.723 -1.839 -0.308 1.00 98.25 115 ALA A O 1
ATOM 864 N N . GLU A 1 116 ? -2.793 0.175 0.016 1.00 96.94 116 GLU A N 1
ATOM 865 C CA . GLU A 1 116 ? -2.812 0.565 -1.393 1.00 96.94 116 GLU A CA 1
ATOM 866 C C . GLU A 1 116 ? -1.706 -0.179 -2.143 1.00 96.94 116 GLU A C 1
ATOM 868 O O . GLU A 1 116 ? -0.525 -0.035 -1.816 1.00 96.94 116 GLU A O 1
ATOM 873 N N . ILE A 1 117 ? -2.086 -0.977 -3.143 1.00 97.19 117 ILE A N 1
ATOM 874 C CA . ILE A 1 117 ? -1.137 -1.631 -4.048 1.00 97.19 117 ILE A CA 1
ATOM 875 C C . ILE A 1 117 ? -1.244 -0.973 -5.420 1.00 97.19 117 ILE A C 1
ATOM 877 O O . ILE A 1 117 ? -2.289 -1.002 -6.072 1.00 97.19 117 ILE A O 1
ATOM 881 N N . ARG A 1 118 ? -0.133 -0.388 -5.871 1.00 95.06 118 ARG A N 1
ATOM 882 C CA . ARG A 1 118 ? -0.065 0.320 -7.151 1.00 95.06 118 ARG A CA 1
ATOM 883 C C . ARG A 1 118 ? -0.134 -0.657 -8.310 1.00 95.06 118 ARG A C 1
ATOM 885 O O . ARG A 1 118 ? 0.796 -1.432 -8.522 1.00 95.06 118 ARG A O 1
ATOM 892 N N . HIS A 1 119 ? -1.193 -0.550 -9.105 1.00 95.19 119 HIS A N 1
ATOM 893 C CA . HIS A 1 119 ? -1.326 -1.310 -10.349 1.00 95.19 119 HIS A CA 1
ATOM 894 C C . HIS A 1 119 ? -1.554 -0.434 -11.590 1.00 95.19 119 HIS A C 1
ATOM 896 O O . HIS A 1 119 ? -1.171 -0.839 -12.683 1.00 95.19 119 HIS A O 1
ATOM 902 N N . ARG A 1 120 ? -2.120 0.773 -11.449 1.00 94.94 120 ARG A N 1
ATOM 903 C CA . ARG A 1 120 ? -2.432 1.657 -12.587 1.00 94.94 120 ARG A CA 1
ATOM 904 C C . ARG A 1 120 ? -1.388 2.742 -12.817 1.00 94.94 120 ARG A C 1
ATOM 906 O O . ARG A 1 120 ? -0.858 2.841 -13.921 1.00 94.94 120 ARG A O 1
ATOM 913 N N . ASP A 1 121 ? -1.092 3.533 -11.789 1.00 94.88 121 ASP A N 1
ATOM 914 C CA . ASP A 1 121 ? -0.216 4.703 -11.868 1.00 94.88 121 ASP A CA 1
ATOM 915 C C . ASP A 1 121 ? 0.839 4.677 -10.767 1.00 94.88 121 ASP A C 1
ATOM 917 O O . ASP A 1 121 ? 0.566 4.353 -9.605 1.00 94.88 121 ASP A O 1
ATOM 921 N N . ALA A 1 122 ? 2.057 5.081 -11.114 1.00 95.56 122 ALA A N 1
ATOM 922 C CA . ALA A 1 122 ? 3.145 5.150 -10.155 1.00 95.56 122 ALA A CA 1
ATOM 923 C C . ALA A 1 122 ? 4.118 6.303 -10.431 1.00 95.56 122 ALA A C 1
ATOM 925 O O . ALA A 1 122 ? 4.271 6.728 -11.581 1.00 95.56 122 ALA A O 1
ATOM 926 N N . PRO A 1 123 ? 4.788 6.827 -9.387 1.00 94.50 123 PRO A N 1
ATOM 927 C CA . PRO A 1 123 ? 5.765 7.893 -9.555 1.00 94.50 123 PRO A CA 1
ATOM 928 C C . PRO A 1 123 ? 6.998 7.395 -10.316 1.00 94.50 123 PRO A C 1
ATOM 930 O O . PRO A 1 123 ? 7.310 6.204 -10.314 1.00 94.50 123 PRO A O 1
ATOM 933 N N . ARG A 1 124 ? 7.768 8.318 -10.908 1.00 94.62 124 ARG A N 1
ATOM 934 C CA . ARG A 1 124 ? 8.993 8.008 -11.683 1.00 94.62 124 ARG A CA 1
ATOM 935 C C . ARG A 1 124 ? 9.964 7.058 -10.964 1.00 94.62 124 ARG A C 1
ATOM 937 O O . ARG A 1 124 ? 10.640 6.293 -11.643 1.00 94.62 124 ARG A O 1
ATOM 944 N N . SER A 1 125 ? 10.059 7.134 -9.636 1.00 94.81 125 SER A N 1
ATOM 945 C CA . SER A 1 125 ? 10.965 6.329 -8.804 1.00 94.81 125 SER A CA 1
ATOM 946 C C . SER A 1 125 ? 10.507 4.883 -8.585 1.00 94.81 125 SER A C 1
ATOM 948 O O . SER A 1 125 ? 11.302 4.067 -8.121 1.00 94.81 125 SER A O 1
ATOM 950 N N . TRP A 1 126 ? 9.258 4.546 -8.916 1.00 96.81 126 TRP A N 1
ATOM 951 C CA . TRP A 1 126 ? 8.662 3.241 -8.616 1.00 96.81 126 TRP A CA 1
ATOM 952 C C . TRP A 1 126 ? 9.365 2.075 -9.316 1.00 96.81 126 TRP A C 1
ATOM 954 O O . TRP A 1 126 ? 9.525 1.013 -8.722 1.00 96.81 126 TRP A O 1
ATOM 964 N N . LEU A 1 127 ? 9.830 2.292 -10.549 1.00 97.88 127 LEU A N 1
ATOM 965 C CA . LEU A 1 127 ? 10.579 1.333 -11.364 1.00 97.88 127 LEU A CA 1
ATOM 966 C C . LEU A 1 127 ? 11.758 2.042 -12.051 1.00 97.88 127 LEU A C 1
ATOM 968 O O . LEU A 1 127 ? 11.692 3.257 -12.270 1.00 97.88 127 LEU A O 1
ATOM 972 N N . PRO A 1 128 ? 12.792 1.302 -12.492 1.00 97.31 128 PRO A N 1
ATOM 973 C CA . PRO A 1 128 ? 13.802 1.832 -13.404 1.00 97.31 128 PRO A CA 1
ATOM 974 C C . PRO A 1 128 ? 13.172 2.460 -14.656 1.00 97.31 128 PRO A C 1
ATOM 976 O O . PRO A 1 128 ? 12.145 1.993 -15.149 1.00 97.31 128 PRO A O 1
ATOM 979 N N . GLU A 1 129 ? 13.797 3.499 -15.213 1.00 94.62 129 GLU A N 1
ATOM 980 C CA . GLU A 1 129 ? 13.226 4.294 -16.315 1.00 94.62 129 GLU A CA 1
ATOM 981 C C . GLU A 1 129 ? 12.832 3.464 -17.548 1.00 94.62 129 GLU A C 1
ATOM 983 O O . GLU A 1 129 ? 11.789 3.705 -18.162 1.00 94.62 129 GLU A O 1
ATOM 988 N N . ASN A 1 130 ? 13.630 2.446 -17.868 1.00 95.19 130 ASN A N 1
ATOM 989 C CA . ASN A 1 130 ? 13.443 1.591 -19.039 1.00 95.19 130 ASN A CA 1
ATOM 990 C C . ASN A 1 130 ? 12.727 0.266 -18.733 1.00 95.19 130 ASN A C 1
ATOM 992 O O . ASN A 1 130 ? 12.693 -0.615 -19.587 1.00 95.19 130 ASN A O 1
ATOM 996 N N . HIS A 1 131 ? 12.138 0.109 -17.542 1.00 97.75 131 HIS A N 1
ATOM 997 C CA . HIS A 1 131 ? 11.471 -1.140 -17.174 1.00 97.75 131 HIS A CA 1
ATOM 998 C C . HIS A 1 131 ? 10.280 -1.444 -18.112 1.00 97.75 131 HIS A C 1
ATOM 1000 O O . HIS A 1 131 ? 9.526 -0.520 -18.439 1.00 97.75 131 HIS A O 1
ATOM 1006 N N . PRO A 1 132 ? 10.068 -2.712 -18.526 1.00 96.88 132 PRO A N 1
ATOM 1007 C CA . PRO A 1 132 ? 8.983 -3.100 -19.438 1.00 96.88 132 PRO A CA 1
ATOM 1008 C C . PRO A 1 132 ? 7.580 -2.991 -18.833 1.00 96.88 132 PRO A C 1
ATOM 1010 O O . PRO A 1 132 ? 6.597 -3.133 -19.547 1.00 96.88 132 PRO A O 1
ATOM 1013 N N . TRP A 1 133 ? 7.469 -2.764 -17.523 1.00 98.00 133 TRP A N 1
ATOM 1014 C CA . TRP A 1 133 ? 6.174 -2.567 -16.860 1.00 98.00 133 TRP A CA 1
ATOM 1015 C C . TRP A 1 133 ? 5.680 -1.123 -16.911 1.00 98.00 133 TRP A C 1
ATOM 1017 O O . TRP A 1 133 ? 4.577 -0.851 -16.454 1.00 98.00 133 TRP A O 1
ATOM 1027 N N . TRP A 1 134 ? 6.455 -0.195 -17.473 1.00 97.88 134 TRP A N 1
ATOM 1028 C CA . TRP A 1 134 ? 5.910 1.100 -17.859 1.00 97.88 134 TRP A CA 1
ATOM 1029 C C . TRP A 1 134 ? 5.110 0.964 -19.149 1.00 97.88 134 TRP A C 1
ATOM 1031 O O . TRP A 1 134 ? 5.625 0.446 -20.141 1.00 97.88 134 TRP A O 1
ATOM 1041 N N . MET A 1 135 ? 3.894 1.503 -19.169 1.00 96.81 135 MET A N 1
ATOM 1042 C CA . MET A 1 135 ? 3.166 1.685 -20.417 1.00 96.81 135 MET A CA 1
ATOM 1043 C C . MET A 1 135 ? 3.878 2.750 -21.254 1.00 96.81 135 MET A C 1
ATOM 1045 O O . MET A 1 135 ? 4.315 3.785 -20.738 1.00 96.81 135 MET A O 1
ATOM 1049 N N . ARG A 1 136 ? 4.025 2.484 -22.553 1.00 95.75 136 ARG A N 1
ATOM 1050 C CA . ARG A 1 136 ? 4.722 3.371 -23.485 1.00 95.75 136 ARG A CA 1
ATOM 1051 C C . ARG A 1 136 ? 3.854 3.732 -24.669 1.00 95.75 136 ARG A C 1
ATOM 1053 O O . ARG A 1 136 ? 3.046 2.927 -25.132 1.00 95.75 136 ARG A O 1
ATOM 1060 N N . ARG A 1 137 ? 4.092 4.936 -25.170 1.00 94.75 137 ARG A N 1
ATOM 1061 C CA . ARG A 1 137 ? 3.545 5.440 -26.426 1.00 94.75 137 ARG A CA 1
ATOM 1062 C C . ARG A 1 137 ? 4.338 4.927 -27.615 1.00 94.75 137 ARG A C 1
ATOM 1064 O O . ARG A 1 137 ? 5.415 4.351 -27.465 1.00 94.75 137 ARG A O 1
ATOM 1071 N N . ALA A 1 138 ? 3.815 5.193 -28.810 1.00 94.50 138 ALA A N 1
ATOM 1072 C CA . ALA A 1 138 ? 4.473 4.855 -30.069 1.00 94.50 138 ALA A CA 1
ATOM 1073 C C . ALA A 1 138 ? 5.866 5.500 -30.216 1.00 94.50 138 ALA A C 1
ATOM 1075 O O . ALA A 1 138 ? 6.740 4.918 -30.848 1.00 94.50 138 ALA A O 1
ATOM 1076 N N . ASP A 1 139 ? 6.092 6.664 -29.602 1.00 94.19 139 ASP A N 1
ATOM 1077 C CA . ASP A 1 139 ? 7.385 7.362 -29.592 1.00 94.19 139 ASP A CA 1
ATOM 1078 C C . ASP A 1 139 ? 8.380 6.821 -28.541 1.00 94.19 139 ASP A C 1
ATOM 1080 O O . ASP A 1 139 ? 9.487 7.339 -28.404 1.00 94.19 139 ASP A O 1
ATOM 1084 N N . GLY A 1 140 ? 7.999 5.788 -27.779 1.00 92.88 140 GLY A N 1
ATOM 1085 C CA . GLY A 1 140 ? 8.816 5.170 -26.732 1.00 92.88 140 GLY A CA 1
ATOM 1086 C C . GLY A 1 140 ? 8.801 5.897 -25.382 1.00 92.88 140 GLY A C 1
ATOM 1087 O O . GLY A 1 140 ? 9.329 5.362 -24.396 1.00 92.88 140 GLY A O 1
ATOM 1088 N N . SER A 1 141 ? 8.173 7.073 -25.292 1.00 93.31 141 SER A N 1
ATOM 1089 C CA . SER A 1 141 ? 7.989 7.789 -24.029 1.00 93.31 141 SER A CA 1
ATOM 1090 C C . SER A 1 141 ? 7.021 7.046 -23.102 1.00 93.31 141 SER A C 1
ATOM 1092 O O . SER A 1 141 ? 6.178 6.260 -23.544 1.00 93.31 141 SER A O 1
ATOM 1094 N N . ARG A 1 142 ? 7.159 7.264 -21.788 1.00 95.44 142 ARG A N 1
ATOM 1095 C CA . ARG A 1 142 ? 6.217 6.717 -20.802 1.00 95.44 142 ARG A CA 1
ATOM 1096 C C . ARG A 1 142 ? 4.873 7.419 -20.933 1.00 95.44 142 ARG A C 1
ATOM 1098 O O . ARG A 1 142 ? 4.825 8.647 -20.979 1.00 95.44 142 ARG A O 1
ATOM 1105 N N . GLU A 1 143 ? 3.803 6.636 -20.923 1.00 95.56 143 GLU A N 1
ATOM 1106 C CA . GLU A 1 143 ? 2.447 7.168 -20.871 1.00 95.56 143 GLU A CA 1
ATOM 1107 C C . GLU A 1 143 ? 2.242 7.870 -19.504 1.00 95.56 143 GLU A C 1
ATOM 1109 O O . GLU A 1 143 ? 2.432 7.237 -18.461 1.00 95.56 143 GLU A O 1
ATOM 1114 N N . PRO A 1 144 ? 1.926 9.175 -19.468 1.00 93.94 144 PRO A N 1
ATOM 1115 C CA . PRO A 1 144 ? 1.585 9.912 -18.265 1.00 93.94 144 PRO A CA 1
ATOM 1116 C C . PRO A 1 144 ? 0.296 9.354 -17.668 1.00 93.94 144 PRO A C 1
ATOM 1118 O O . PRO A 1 144 ? -0.594 8.884 -18.376 1.00 93.94 144 PRO A O 1
ATOM 1121 N N . GLY A 1 145 ? 0.241 9.386 -16.344 1.00 91.25 145 GLY A N 1
ATOM 1122 C CA . GLY A 1 145 ? -0.928 9.006 -15.572 1.00 91.25 145 GLY A CA 1
ATOM 1123 C C . GLY A 1 145 ? -1.872 10.183 -15.370 1.00 91.25 145 GLY A C 1
ATOM 1124 O O . GLY A 1 145 ? -2.416 10.740 -16.318 1.00 91.25 145 GLY A O 1
ATOM 1125 N N . TRP A 1 146 ? -2.036 10.549 -14.104 1.00 83.69 146 TRP A N 1
ATOM 1126 C CA . TRP A 1 146 ? -2.792 11.705 -13.630 1.00 83.69 146 TRP A CA 1
ATOM 1127 C C . TRP A 1 146 ? -2.421 13.023 -14.327 1.00 83.69 146 TRP A C 1
ATOM 1129 O O . TRP A 1 146 ? -1.242 13.288 -14.583 1.00 83.69 146 TRP A O 1
ATOM 1139 N N . GLU A 1 147 ? -3.430 13.862 -14.586 1.00 80.12 147 GLU A N 1
ATOM 1140 C CA . GLU A 1 147 ? -3.269 15.174 -15.234 1.00 80.12 147 GLU A CA 1
ATOM 1141 C C . GLU A 1 147 ? -2.423 16.132 -14.387 1.00 80.12 147 GLU A C 1
ATOM 1143 O O . GLU A 1 147 ? -1.660 16.932 -14.927 1.00 80.12 147 GLU A O 1
ATOM 1148 N N . GLU A 1 148 ? -2.487 15.997 -13.059 1.00 78.81 148 GLU A N 1
ATOM 1149 C CA . GLU A 1 148 ? -1.692 16.754 -12.088 1.00 78.81 148 GLU A CA 1
ATOM 1150 C C . GLU A 1 148 ? -0.178 16.500 -12.224 1.00 78.81 148 GLU A C 1
ATOM 1152 O O . GLU A 1 148 ? 0.639 17.265 -11.705 1.00 78.81 148 GLU A O 1
ATOM 1157 N N . GLY A 1 149 ? 0.210 15.450 -12.955 1.00 84.44 149 GLY A N 1
ATOM 1158 C CA . GLY A 1 149 ? 1.590 15.137 -13.295 1.00 84.44 149 GLY A CA 1
ATOM 1159 C C . GLY A 1 149 ? 2.348 14.355 -12.218 1.00 84.44 149 GLY A C 1
ATOM 1160 O O . GLY A 1 149 ? 1.874 14.086 -11.119 1.00 84.44 149 GLY A O 1
ATOM 1161 N N . GLY A 1 150 ? 3.566 13.929 -12.564 1.00 87.00 150 GLY A N 1
ATOM 1162 C CA . GLY A 1 150 ? 4.464 13.192 -11.660 1.00 87.00 150 GLY A CA 1
ATOM 1163 C C . GLY A 1 150 ? 4.256 11.673 -11.610 1.00 87.00 150 GLY A C 1
ATOM 1164 O O . GLY A 1 150 ? 5.119 10.969 -11.079 1.00 87.00 150 GLY A O 1
ATOM 1165 N N . TYR A 1 151 ? 3.186 11.164 -12.225 1.00 94.25 151 TYR A N 1
ATOM 1166 C CA . TYR A 1 151 ? 2.862 9.739 -12.307 1.00 94.25 151 TYR A CA 1
ATOM 1167 C C . TYR A 1 151 ? 2.840 9.245 -13.755 1.00 94.25 151 TYR A C 1
ATOM 1169 O O . TYR A 1 151 ? 2.524 9.992 -14.681 1.00 94.25 151 TYR A O 1
ATOM 1177 N N . PHE A 1 152 ? 3.168 7.969 -13.939 1.00 96.38 152 PHE A N 1
ATOM 1178 C CA . PHE A 1 152 ? 3.150 7.280 -15.226 1.00 96.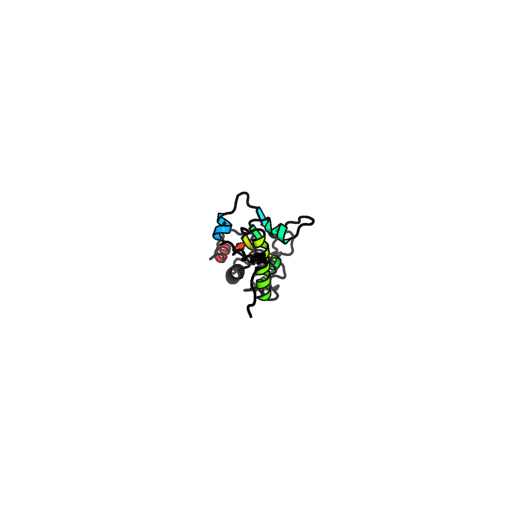38 152 PHE A CA 1
ATOM 1179 C C . PHE A 1 152 ? 2.343 5.991 -15.124 1.00 96.38 152 PHE A C 1
ATOM 1181 O O . PHE A 1 152 ? 2.326 5.341 -14.074 1.00 96.38 152 PHE A O 1
ATOM 1188 N N . ARG A 1 153 ? 1.712 5.616 -16.235 1.00 96.31 153 ARG A N 1
ATOM 1189 C CA . ARG A 1 153 ? 0.901 4.407 -16.343 1.00 96.31 153 ARG A CA 1
ATOM 1190 C C . ARG A 1 153 ? 1.775 3.160 -16.332 1.00 96.31 153 ARG A C 1
ATOM 1192 O O . ARG A 1 153 ? 2.800 3.083 -17.015 1.00 96.31 153 ARG A O 1
ATOM 1199 N N . LEU A 1 154 ? 1.329 2.162 -15.586 1.00 97.06 154 LEU A N 1
ATOM 1200 C CA . LEU A 1 154 ? 1.880 0.814 -15.587 1.00 97.06 154 LEU A CA 1
ATOM 1201 C C . LEU A 1 154 ? 1.161 -0.031 -16.649 1.00 97.06 154 LEU A C 1
ATOM 1203 O O . LEU A 1 154 ? -0.027 0.160 -16.920 1.00 97.06 154 LEU A O 1
ATOM 1207 N N . ASP A 1 155 ? 1.886 -0.950 -17.285 1.00 95.94 155 ASP A N 1
ATOM 1208 C CA . ASP A 1 155 ? 1.342 -1.805 -18.340 1.00 95.94 155 ASP A CA 1
ATOM 1209 C C . ASP A 1 155 ? 0.606 -3.007 -17.744 1.00 95.94 155 ASP A C 1
ATOM 1211 O O . ASP A 1 155 ? 1.147 -4.102 -17.594 1.00 95.94 155 ASP A O 1
ATOM 1215 N N . GLN A 1 156 ? -0.665 -2.791 -17.419 1.00 93.06 156 GLN A N 1
ATOM 1216 C CA . GLN A 1 156 ? -1.547 -3.786 -16.803 1.00 93.06 156 GLN A CA 1
ATOM 1217 C C . GLN A 1 156 ? -1.838 -4.998 -17.691 1.00 93.06 156 GLN A C 1
ATOM 1219 O O . GLN A 1 156 ? -2.367 -5.990 -17.208 1.00 93.06 156 GLN A O 1
ATOM 1224 N N . ARG A 1 157 ? -1.477 -4.948 -18.977 1.00 92.69 157 ARG A N 1
ATOM 1225 C CA . ARG A 1 157 ? -1.594 -6.077 -19.912 1.00 92.69 157 ARG A CA 1
ATOM 1226 C C . ARG A 1 157 ? -0.420 -7.048 -19.798 1.00 92.69 157 ARG A C 1
ATOM 1228 O O . ARG A 1 157 ? -0.462 -8.127 -20.380 1.00 92.69 157 ARG A O 1
ATOM 1235 N N . ASN A 1 158 ? 0.649 -6.662 -19.100 1.00 95.38 158 ASN A N 1
ATOM 1236 C CA . ASN A 1 158 ? 1.826 -7.497 -18.939 1.00 95.38 158 ASN A CA 1
ATOM 1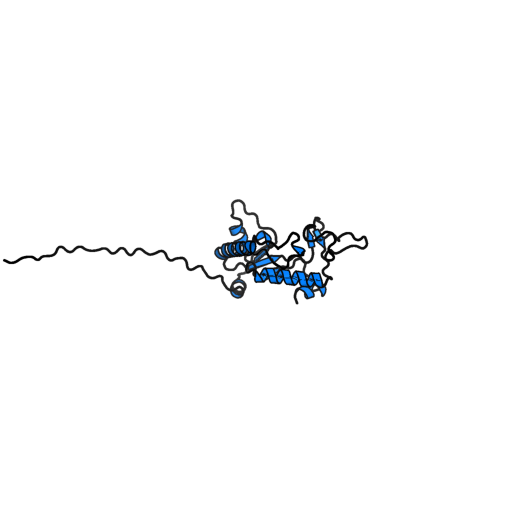237 C C . ASN A 1 158 ? 1.564 -8.570 -17.861 1.00 95.38 158 ASN A C 1
ATOM 1239 O O . ASN A 1 158 ? 1.429 -8.223 -16.686 1.00 95.38 158 ASN A O 1
ATOM 1243 N N . PRO A 1 159 ? 1.548 -9.871 -18.205 1.00 95.50 159 PRO A N 1
ATOM 1244 C CA . PRO A 1 159 ? 1.201 -10.924 -17.249 1.00 95.50 159 PRO A CA 1
ATOM 1245 C C . PRO A 1 159 ? 2.211 -11.041 -16.100 1.00 95.50 159 PRO A C 1
ATOM 1247 O O . PRO A 1 159 ? 1.840 -11.327 -14.964 1.00 95.50 159 PRO A O 1
ATOM 1250 N N . ALA A 1 160 ? 3.494 -10.751 -16.350 1.00 97.00 160 ALA A N 1
ATOM 1251 C CA . ALA A 1 160 ? 4.503 -10.757 -15.294 1.00 97.00 160 ALA A CA 1
ATOM 1252 C C . ALA A 1 160 ? 4.287 -9.616 -14.286 1.00 97.00 160 ALA A C 1
ATOM 1254 O O . ALA A 1 160 ? 4.603 -9.777 -13.106 1.00 97.00 160 ALA A O 1
ATOM 1255 N N . PHE A 1 161 ? 3.746 -8.483 -14.746 1.00 97.00 161 PHE A N 1
ATOM 1256 C CA . PHE A 1 161 ? 3.364 -7.375 -13.878 1.00 97.00 161 PHE A CA 1
ATOM 1257 C C . PHE A 1 161 ? 2.111 -7.706 -13.063 1.00 97.00 161 PHE A C 1
ATOM 1259 O O . PHE A 1 161 ? 2.127 -7.514 -11.851 1.00 97.00 161 PHE A O 1
ATOM 1266 N N . GLN A 1 162 ? 1.072 -8.275 -13.685 1.00 95.94 162 GLN A N 1
ATOM 1267 C CA . GLN A 1 162 ? -0.147 -8.717 -12.988 1.00 95.94 162 GLN A CA 1
ATOM 1268 C C . GLN A 1 162 ? 0.182 -9.679 -11.837 1.00 95.94 162 GLN A C 1
ATOM 1270 O O . GLN A 1 162 ? -0.191 -9.440 -10.687 1.00 95.94 162 GLN A O 1
ATOM 1275 N N . GLU A 1 163 ? 0.981 -10.712 -12.122 1.00 96.88 163 GLU A N 1
ATOM 1276 C CA . GLU A 1 163 ? 1.455 -11.661 -11.113 1.00 96.88 163 GLU A CA 1
ATOM 1277 C C . GLU A 1 163 ? 2.265 -10.950 -10.014 1.00 96.88 163 GLU A C 1
ATOM 1279 O O . GLU A 1 163 ? 2.196 -11.305 -8.836 1.00 96.88 163 GLU A O 1
ATOM 1284 N N . HIS A 1 164 ? 3.044 -9.922 -10.366 1.00 97.94 164 HIS A N 1
ATOM 1285 C CA . HIS A 1 164 ? 3.805 -9.164 -9.379 1.00 97.94 164 HIS A CA 1
ATOM 1286 C C . HIS A 1 164 ? 2.921 -8.342 -8.440 1.00 97.94 164 HIS A C 1
ATOM 1288 O O . HIS A 1 164 ? 3.162 -8.365 -7.232 1.00 97.94 164 HIS A O 1
ATOM 1294 N N . VAL A 1 165 ? 1.887 -7.681 -8.963 1.00 97.56 165 VAL A N 1
ATOM 1295 C CA . VAL A 1 165 ? 0.889 -6.964 -8.156 1.00 97.56 165 VAL A CA 1
ATOM 1296 C C . VAL A 1 165 ? 0.215 -7.933 -7.181 1.00 97.56 165 VAL A C 1
ATOM 1298 O O . VAL A 1 165 ? 0.133 -7.644 -5.987 1.00 97.56 165 VAL A O 1
ATOM 1301 N N . ALA A 1 166 ? -0.166 -9.127 -7.646 1.00 96.62 166 ALA A N 1
ATOM 1302 C CA . ALA A 1 166 ? -0.727 -10.166 -6.786 1.00 96.62 166 ALA A CA 1
ATOM 1303 C C . ALA A 1 166 ? 0.260 -10.616 -5.689 1.00 96.62 166 ALA A C 1
ATOM 1305 O O . ALA A 1 166 ? -0.125 -10.787 -4.529 1.00 96.62 166 ALA A O 1
ATOM 1306 N N . ARG A 1 167 ? 1.560 -10.753 -6.003 1.00 97.75 167 ARG A N 1
ATOM 1307 C CA . ARG A 1 167 ? 2.600 -11.036 -4.992 1.00 97.75 167 ARG A CA 1
ATOM 1308 C C . ARG A 1 167 ? 2.718 -9.923 -3.950 1.00 97.75 167 ARG A C 1
ATOM 1310 O O . ARG A 1 167 ? 2.793 -10.237 -2.764 1.00 97.75 167 ARG A O 1
ATOM 1317 N N . GLN A 1 168 ? 2.703 -8.655 -4.360 1.00 98.06 168 GLN A N 1
ATOM 1318 C CA . GLN A 1 168 ? 2.723 -7.526 -3.425 1.00 98.06 168 GLN A CA 1
ATOM 1319 C C . GLN A 1 168 ? 1.483 -7.512 -2.528 1.00 98.06 168 GLN A C 1
ATOM 1321 O O . GLN A 1 168 ? 1.607 -7.332 -1.317 1.00 98.06 168 GLN A O 1
ATOM 1326 N N . ALA A 1 169 ? 0.304 -7.789 -3.087 1.00 97.94 169 ALA A N 1
ATOM 1327 C CA . ALA A 1 169 ? -0.923 -7.895 -2.311 1.00 97.94 169 ALA A CA 1
ATOM 1328 C C . ALA A 1 169 ? -0.853 -9.023 -1.267 1.00 97.94 169 ALA A C 1
ATOM 1330 O O . ALA A 1 169 ? -1.174 -8.814 -0.095 1.00 97.94 169 ALA A O 1
ATOM 1331 N N . ARG A 1 170 ? -0.342 -10.198 -1.659 1.00 97.88 170 ARG A N 1
ATOM 1332 C CA . ARG A 1 170 ? -0.092 -11.314 -0.734 1.00 97.88 170 ARG A CA 1
ATOM 1333 C C . ARG A 1 170 ? 0.892 -10.929 0.371 1.00 97.88 170 ARG A C 1
ATOM 1335 O O . ARG A 1 170 ? 0.624 -11.214 1.535 1.00 97.88 170 ARG A O 1
ATOM 1342 N N . ALA A 1 171 ? 1.990 -10.249 0.037 1.00 98.19 171 ALA A N 1
ATOM 1343 C CA . ALA A 1 171 ? 2.961 -9.769 1.021 1.00 98.19 171 ALA A CA 1
ATOM 1344 C C . ALA A 1 171 ? 2.344 -8.753 1.998 1.00 98.19 171 ALA A C 1
ATOM 1346 O O . ALA A 1 171 ? 2.621 -8.808 3.199 1.00 98.19 171 ALA A O 1
ATOM 1347 N N . ALA A 1 172 ? 1.467 -7.871 1.508 1.00 98.38 172 ALA A N 1
ATOM 1348 C CA . ALA A 1 172 ? 0.766 -6.897 2.334 1.00 98.38 172 ALA A CA 1
ATOM 1349 C C . ALA A 1 172 ? -0.106 -7.561 3.402 1.00 98.38 172 ALA A C 1
ATOM 1351 O O . ALA A 1 172 ? 0.033 -7.244 4.585 1.00 98.38 172 ALA A O 1
ATOM 1352 N N . VAL A 1 173 ? -0.927 -8.537 3.017 1.00 98.25 173 VAL A N 1
ATOM 1353 C CA . VAL A 1 173 ? -1.781 -9.280 3.957 1.00 98.25 173 VAL A CA 1
ATOM 1354 C C . VAL A 1 173 ? -0.943 -10.167 4.885 1.00 98.25 173 VAL A C 1
ATOM 1356 O O . VAL A 1 173 ? -1.101 -10.118 6.104 1.00 98.25 173 VAL A O 1
ATOM 1359 N N . ALA A 1 174 ? 0.025 -10.916 4.344 1.00 98.06 174 ALA A N 1
ATOM 1360 C CA . ALA A 1 174 ? 0.892 -11.803 5.128 1.00 98.06 174 ALA A CA 1
ATOM 1361 C C . ALA A 1 174 ? 1.764 -11.053 6.153 1.00 98.06 174 ALA A C 1
ATOM 1363 O O . ALA A 1 174 ? 2.208 -11.636 7.146 1.00 98.06 174 ALA A O 1
ATOM 1364 N N . SER A 1 175 ? 1.993 -9.750 5.955 1.00 98.00 175 SER A N 1
ATOM 1365 C CA . SER A 1 175 ? 2.696 -8.913 6.928 1.00 98.00 175 SER A CA 1
ATOM 1366 C C . SER A 1 175 ? 1.969 -8.834 8.276 1.00 98.00 175 SER A C 1
ATOM 1368 O O . SER A 1 175 ? 2.620 -8.596 9.293 1.00 98.00 175 SER A O 1
ATOM 1370 N N . GLY A 1 176 ? 0.646 -9.031 8.318 1.00 97.44 176 GLY A N 1
ATOM 1371 C CA . GLY A 1 176 ? -0.181 -8.829 9.512 1.00 97.44 176 GLY A CA 1
ATOM 1372 C C . GLY A 1 176 ? -0.328 -7.361 9.932 1.00 97.44 176 GLY A C 1
ATOM 1373 O O . GLY A 1 176 ? -0.870 -7.080 10.996 1.00 97.44 176 GLY A O 1
ATOM 1374 N N . VAL A 1 177 ? 0.172 -6.414 9.130 1.00 98.31 177 VAL A N 1
ATOM 1375 C CA . VAL A 1 177 ? -0.058 -4.974 9.329 1.00 98.31 177 VAL A CA 1
ATOM 1376 C C . VAL A 1 177 ? -1.410 -4.564 8.743 1.00 98.31 177 VAL A C 1
ATOM 1378 O O . VAL A 1 177 ? -2.112 -3.738 9.328 1.00 98.31 177 VAL A O 1
ATOM 1381 N N . PHE A 1 178 ? -1.803 -5.193 7.635 1.00 98.56 178 PHE A N 1
ATOM 1382 C CA . PHE A 1 178 ? -3.024 -4.908 6.888 1.00 98.56 178 PHE A CA 1
ATOM 1383 C C . PHE A 1 178 ? -3.982 -6.099 6.916 1.00 98.56 178 PHE A C 1
ATOM 1385 O O . PHE A 1 178 ? -3.562 -7.250 6.968 1.00 98.56 178 PHE A O 1
ATOM 1392 N N . ASP A 1 179 ? -5.272 -5.794 6.855 1.00 98.25 179 ASP A N 1
ATOM 1393 C CA . ASP A 1 179 ? -6.384 -6.743 6.751 1.00 98.25 179 ASP A CA 1
ATOM 1394 C C . ASP A 1 179 ? -6.684 -7.167 5.319 1.00 98.25 179 ASP A C 1
ATOM 1396 O O . ASP A 1 179 ? -7.344 -8.174 5.083 1.00 98.25 179 ASP A O 1
ATOM 1400 N N . GLY A 1 180 ? -6.228 -6.371 4.360 1.00 97.62 180 GLY A N 1
ATOM 1401 C CA . GLY A 1 180 ? -6.511 -6.552 2.952 1.00 97.62 180 GLY A CA 1
ATOM 1402 C C . GLY A 1 180 ? -5.778 -5.515 2.118 1.00 97.62 180 GLY A C 1
ATOM 1403 O O . GLY A 1 180 ? -4.877 -4.818 2.596 1.00 97.62 180 GLY A O 1
ATOM 1404 N N . VAL A 1 181 ? -6.193 -5.401 0.864 1.00 97.62 181 VAL A N 1
ATOM 1405 C CA . VAL A 1 181 ? -5.627 -4.452 -0.091 1.00 97.62 181 VAL A CA 1
ATOM 1406 C C . VAL A 1 181 ? -6.717 -3.627 -0.749 1.00 97.62 181 VAL A C 1
ATOM 1408 O O . VAL A 1 181 ? -7.879 -4.025 -0.792 1.00 97.62 181 VAL A O 1
ATOM 1411 N N . MET A 1 182 ? -6.320 -2.473 -1.262 1.00 96.62 182 MET A N 1
ATOM 1412 C CA . MET A 1 182 ? -7.133 -1.599 -2.089 1.00 96.62 182 MET A CA 1
ATOM 1413 C C . MET A 1 182 ? -6.388 -1.379 -3.409 1.00 96.62 182 MET A C 1
ATOM 1415 O O . MET A 1 182 ? -5.199 -1.046 -3.408 1.00 96.62 182 MET A O 1
ATOM 1419 N N . LEU A 1 183 ? -7.092 -1.612 -4.516 1.00 95.06 183 LEU A N 1
ATOM 1420 C CA . LEU A 1 183 ? -6.628 -1.378 -5.881 1.00 95.06 183 LEU A CA 1
ATOM 1421 C C . LEU A 1 183 ? -7.405 -0.183 -6.436 1.00 95.06 183 LEU A C 1
ATOM 1423 O O . LEU A 1 183 ? -8.618 -0.261 -6.630 1.00 95.06 183 LEU A O 1
ATOM 1427 N N . ASP A 1 184 ? -6.714 0.941 -6.601 1.00 90.62 184 ASP A N 1
ATOM 1428 C CA . ASP A 1 184 ? -7.329 2.197 -7.020 1.00 90.62 184 ASP A CA 1
ATOM 1429 C C . ASP A 1 184 ? -7.593 2.210 -8.530 1.00 90.62 184 ASP A C 1
ATOM 1431 O O . ASP A 1 184 ? -6.767 1.740 -9.308 1.00 90.62 184 ASP A O 1
ATOM 1435 N N . TRP A 1 185 ? -8.718 2.796 -8.953 1.00 89.50 185 TRP A N 1
ATOM 1436 C CA . TRP A 1 185 ? -9.174 2.785 -10.351 1.00 89.50 185 TRP A CA 1
ATOM 1437 C C . TRP A 1 185 ? -9.356 1.379 -10.940 1.00 89.50 185 TRP A C 1
ATOM 1439 O O . TRP A 1 185 ? -8.999 1.100 -12.090 1.00 89.50 185 TRP A O 1
ATOM 1449 N N . TRP A 1 186 ? -9.944 0.493 -10.144 1.00 87.75 186 TRP A N 1
ATOM 1450 C CA . TRP A 1 186 ? -10.347 -0.826 -10.599 1.00 87.75 186 TRP A CA 1
ATOM 1451 C C . TRP A 1 186 ? -11.544 -0.770 -11.559 1.00 87.75 186 TRP A C 1
ATOM 1453 O O . TRP A 1 186 ? -12.527 -0.069 -11.326 1.00 87.75 186 TRP A O 1
ATOM 1463 N N . GLU A 1 187 ? -11.480 -1.583 -12.608 1.00 85.00 187 GLU A N 1
ATOM 1464 C CA . GLU A 1 187 ? -12.588 -1.874 -13.525 1.00 85.00 187 GLU A CA 1
ATOM 1465 C C . GLU A 1 187 ? -12.646 -3.395 -13.720 1.00 85.00 187 GLU A C 1
ATOM 1467 O O . GLU A 1 187 ? -11.593 -4.020 -13.799 1.00 85.00 187 GLU A O 1
ATOM 1472 N N . ASP A 1 188 ? -13.821 -4.008 -13.862 1.00 85.88 188 ASP A N 1
ATOM 1473 C CA . ASP A 1 188 ? -13.942 -5.465 -14.072 1.00 85.88 188 ASP A CA 1
ATOM 1474 C C . ASP A 1 188 ? -13.605 -5.876 -15.519 1.00 85.88 188 ASP A C 1
ATOM 1476 O O . ASP A 1 188 ? -14.420 -6.425 -16.261 1.00 85.88 188 ASP A O 1
ATOM 1480 N N . ARG A 1 189 ? -12.375 -5.577 -15.938 1.00 85.38 189 ARG A N 1
ATOM 1481 C CA . ARG A 1 189 ? -11.795 -5.937 -17.235 1.00 85.38 189 ARG A CA 1
ATOM 1482 C C . ARG A 1 189 ? -10.913 -7.163 -17.083 1.00 85.38 189 ARG A C 1
ATOM 1484 O O . ARG A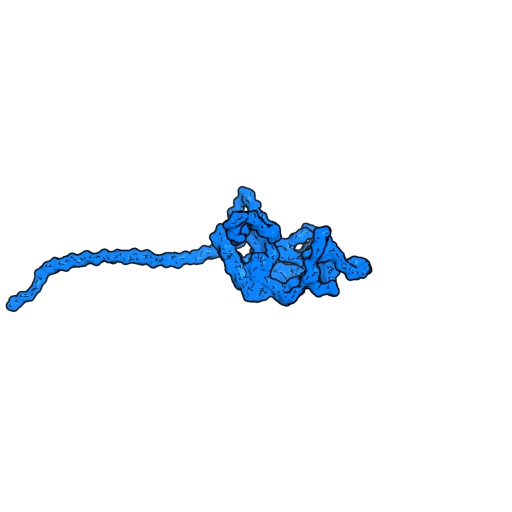 1 189 ? -10.399 -7.431 -15.998 1.00 85.38 189 ARG A O 1
ATOM 1491 N N . GLU A 1 190 ? -10.715 -7.899 -18.171 1.00 81.69 190 GLU A N 1
ATOM 1492 C CA . GLU A 1 190 ? -9.958 -9.153 -18.151 1.00 81.69 190 GLU A CA 1
ATOM 1493 C C . GLU A 1 190 ? -8.553 -8.970 -17.553 1.00 81.69 190 GLU A C 1
ATOM 1495 O O . GLU A 1 190 ? -8.144 -9.747 -16.690 1.00 81.69 190 GLU A O 1
ATOM 1500 N N . GLU A 1 191 ? -7.859 -7.894 -17.934 1.00 82.38 191 GLU A N 1
ATOM 1501 C CA . GLU A 1 191 ? -6.535 -7.544 -17.420 1.00 82.38 191 GLU A CA 1
ATOM 1502 C C . GLU A 1 191 ? -6.503 -7.265 -15.909 1.00 82.38 191 GLU A C 1
ATOM 1504 O O . GLU A 1 191 ? -5.520 -7.590 -15.245 1.00 82.38 191 GLU A O 1
ATOM 1509 N N . HIS A 1 192 ? -7.568 -6.688 -15.352 1.00 82.38 192 HIS A N 1
ATOM 1510 C CA . HIS A 1 192 ? -7.662 -6.407 -13.925 1.00 82.38 192 HIS A CA 1
ATOM 1511 C C . HIS A 1 192 ? -8.032 -7.680 -13.170 1.00 82.38 192 HIS A C 1
ATOM 1513 O O . HIS A 1 192 ? -7.321 -8.070 -12.252 1.00 82.38 192 HIS A O 1
ATOM 1519 N N . LEU A 1 193 ? -9.063 -8.405 -13.616 1.00 85.44 193 LEU A N 1
ATOM 1520 C CA . LEU A 1 193 ? -9.491 -9.665 -13.002 1.00 85.44 193 LEU A CA 1
ATOM 1521 C C . LEU A 1 193 ? -8.354 -10.692 -12.907 1.00 85.44 193 LEU A C 1
ATOM 1523 O O . LEU A 1 193 ? -8.335 -11.477 -11.964 1.00 85.44 193 LEU A O 1
ATOM 1527 N N . ALA A 1 194 ? -7.388 -10.670 -13.831 1.00 81.56 194 ALA A N 1
ATOM 1528 C CA . ALA A 1 194 ? -6.186 -11.500 -13.762 1.00 81.56 194 ALA A CA 1
ATOM 1529 C C . ALA A 1 194 ? -5.328 -11.260 -12.501 1.00 81.56 194 ALA A C 1
ATOM 1531 O O . ALA A 1 194 ? -4.684 -12.192 -12.033 1.00 81.56 194 ALA A O 1
ATOM 1532 N N . ILE A 1 195 ? -5.349 -10.054 -11.920 1.00 80.50 195 ILE A N 1
ATOM 1533 C CA . ILE A 1 195 ? -4.649 -9.712 -10.666 1.00 80.50 195 ILE A CA 1
ATOM 1534 C C . ILE A 1 195 ? -5.319 -10.373 -9.450 1.00 80.50 195 ILE A C 1
ATOM 1536 O O . ILE A 1 195 ? -4.645 -10.689 -8.471 1.00 80.50 195 ILE A O 1
ATOM 1540 N N . ALA A 1 196 ? -6.642 -10.556 -9.494 1.00 79.75 196 ALA A N 1
ATOM 1541 C CA . ALA A 1 196 ? -7.450 -11.042 -8.372 1.00 79.75 196 ALA A CA 1
ATOM 1542 C C . ALA A 1 196 ? -7.662 -12.569 -8.359 1.00 79.75 196 ALA A C 1
ATOM 1544 O O . ALA A 1 196 ? -8.366 -13.073 -7.482 1.00 79.75 196 ALA A O 1
ATOM 1545 N N . ARG A 1 197 ? -7.096 -13.291 -9.331 1.00 74.06 197 ARG A N 1
ATOM 1546 C CA . ARG A 1 197 ? -7.121 -14.760 -9.410 1.00 74.06 197 ARG A CA 1
ATOM 1547 C C . ARG A 1 197 ? -5.986 -15.376 -8.593 1.00 74.06 197 ARG A C 1
ATOM 1549 O O . ARG A 1 197 ? -6.237 -16.453 -8.012 1.00 74.06 197 ARG A O 1
#

pLDDT: mean 86.87, std 18.74, range [31.42, 98.56]

Mean predicted aligned error: 9.0 Å

Sequence (197 aa):
MGRVEGIWGAAAVLGAVAAGGVAAGRQELPLERRIAERTFPSVFQAWNPARVPGADALDVMARHDLAFVSPEQMGVRWEGTHPGLAASFAPDSVARGREHRKALLARNPRMVLLAEIRHRDAPRSWLPENHPWWMRRADGSREPGWEEGGYFRLDQRNPAFQEHVARQARAAVASGVFDGVMLDWWEDREEHLAIAR

Secondary structure (DSSP, 8-state):
-------PPPP---------------PPPPHHHHHHTPPSSP-EEESSPP--TT--HHHHHHT-SEEEE-GGGGT--BSSS-GGG-SSB-HHHHHHHHHHHHHHHHH-TT-EEEEE--SSEEETTSS-TT-TTB-B-TTSPBPB-STTSSEEEB-TT-HHHHHHHHHHHHHHHHTTS-SEEE-TT----HHHHGGG-

Foldseek 3Di:
DDDDDDDDDDDDDDDPDPDDPPPPQPPQDPLVCLVVPDDPPFFEAEADFDDDPPDDSLLRRLVGQEYEYALVVLQWAFPDQANLQGLATDLVSLVSSLVSLSSSCVSPSSHAYAHEQDQFKDACRNDPLQDPQFDADPVRHGAFDDPVGRIGTTDLQDLVSLVSSLSNQVNRCVSVSHVGYDYPPDDPDPSRVSSVD

Solvent-accessible surface area (backbone atoms only — not comparable to full-atom values): 11689 Å² total; per-residue (Å²): 139,90,78,91,89,84,85,85,86,78,86,81,83,81,78,80,76,79,75,76,76,74,75,73,73,79,72,81,62,57,67,69,55,28,61,71,69,60,60,87,86,74,46,68,41,67,67,61,80,83,86,57,91,95,55,57,70,62,64,56,56,31,73,24,45,32,37,38,28,49,50,58,82,48,53,24,40,55,31,79,86,28,53,72,74,31,65,44,60,36,70,76,23,41,57,48,13,37,53,48,40,51,58,33,36,74,74,23,63,44,49,43,38,24,30,49,51,78,61,48,54,41,47,71,67,31,45,65,92,84,46,84,51,49,26,59,45,98,89,68,47,71,32,69,41,59,90,91,54,76,28,30,25,37,31,50,80,37,65,73,49,28,54,44,48,36,40,35,49,50,37,45,35,74,58,64,51,24,78,38,68,41,65,71,92,73,58,99,40,72,57,49,53,62,38,78,109

Nearest PDB structures (foldseek):
  4gkl-assembly2_B  TM=5.841E-01  e=2.917E-04  Thermotoga neapolitana
  5a5a-assembly1_A  TM=5.491E-01  e=1.326E-02  Streptococcus pneumoniae TIGR4
  5a58-assembly1_A  TM=5.416E-01  e=1.919E-02  Streptococcus pneumoniae TIGR4
  8zqa-assembly1_H  TM=5.296E-01  e=5.813E-02  Rhodothermus profundi
  5e6y-assembly2_B  TM=4.126E-01  e=9.872E-01  Escherichia coli O139:H28 str. E24377A